Protein AF-A0A7J7KAD7-F1 (afdb_monomer_lite)

Foldseek 3Di:
DDPVVVCLPCQFEDEPDPDDDDDDDDPPDDDDDDVVVVVVVVVVCVVVVVPPDSDDPDQQDDDPVCQDPGPVPHGLQQAAEFAEAAALLCQCACVPPPDPVSNRWRQQLQRQRARVPDQDCVVGPHPNNSSCVNHVNRFQGAYGTDALPDPRNRRSLYYHLDAPVCVVVSVVVSVVSQVPDPVHDSNPGRYYYYYDYDPNVVVCQCVDPVNVPPCPPPPPDD

InterPro domains:
  IPR001087 GDSL lipase/esterase [PF00657] (85-206)
  IPR038885 Phospholipase B1, membrane-associated [PTHR21325] (38-209)

Radius of gyration: 18.86 Å; chains: 1; bounding box: 45×51×60 Å

Organism: Bugula neritina (NCBI:txid10212)

Sequence (222 aa):
MNVKDWTIKLDHIAVSLLHAKLNEKMRVFERNSTAFSTFWFIFYCLVMSATGNFLCPGNYTSPPNSLPTNVHSLKPGDIKILAGMGDSLTTGTGARATKFEDNMIEYRGRSFSTGGDATYISRVTTFANILKLFNPHVDGFSMGLGSSNSMLAGLNVGQLGASAKDMPAQAHLLVEKIKNNVWMNIRKDWKIVTMLVGTNDLCKFCEDKVGVLICRNASVRA

Secondary structure (DSSP, 8-state):
--GGGG---GGGB----------S---S--S---HHHHHHHHHHHHHGGGG-----SS--S--GGG--SSGGG--GGGEEEEEEEESHHHHTBTTT-SSGGGGG-B-GGG-TTTB--SSSTTT---HHHHHTTT-TT-B--B-SS--TTSGGGTTB---TT--GGGHHHHHHHHHHHHHT-TT--TTTSEEEEEEE--HHHHHHGGGSTT-TTTGGG-----

Structure (mmCIF, N/CA/C/O backbone):
data_AF-A0A7J7KAD7-F1
#
_entry.id   AF-A0A7J7KAD7-F1
#
loop_
_atom_site.group_PDB
_atom_site.id
_atom_site.type_symbol
_atom_site.label_atom_id
_atom_site.label_alt_id
_atom_site.label_comp_id
_atom_site.label_asym_id
_atom_site.label_entity_id
_atom_site.label_seq_id
_atom_site.pdbx_PDB_ins_code
_atom_site.Cartn_x
_atom_site.Cartn_y
_atom_site.Cartn_z
_atom_site.occupancy
_atom_site.B_iso_or_equiv
_atom_site.auth_seq_id
_atom_site.auth_comp_id
_atom_site.auth_asym_id
_atom_site.auth_atom_id
_atom_site.pdbx_PDB_model_num
ATOM 1 N N . MET A 1 1 ? -12.277 -27.781 -6.982 1.00 32.56 1 MET A N 1
ATOM 2 C CA . MET A 1 1 ? -12.412 -26.970 -5.748 1.00 32.56 1 MET A CA 1
ATOM 3 C C . MET A 1 1 ? -13.355 -25.810 -6.029 1.00 32.56 1 MET A C 1
ATOM 5 O O . MET A 1 1 ? -13.330 -25.282 -7.131 1.00 32.56 1 MET A O 1
ATOM 9 N N . ASN A 1 2 ? -14.263 -25.516 -5.099 1.00 23.55 2 ASN A N 1
ATOM 10 C CA . ASN A 1 2 ? -15.494 -24.755 -5.333 1.00 23.55 2 ASN A CA 1
ATOM 11 C C . ASN A 1 2 ? -15.264 -23.228 -5.299 1.00 23.55 2 ASN A C 1
ATOM 13 O O . ASN A 1 2 ? -14.514 -22.731 -4.465 1.00 23.55 2 ASN A O 1
ATOM 17 N N . VAL A 1 3 ? -15.965 -22.474 -6.155 1.00 27.22 3 VAL A N 1
ATOM 18 C CA . VAL A 1 3 ? -15.870 -20.998 -6.311 1.00 27.22 3 VAL A CA 1
ATOM 19 C C . VAL A 1 3 ? -16.406 -20.212 -5.088 1.00 27.22 3 VAL A C 1
ATOM 21 O O . VAL A 1 3 ? -16.338 -18.990 -5.025 1.00 27.22 3 VAL A O 1
ATOM 24 N N . LYS A 1 4 ? -16.860 -20.906 -4.039 1.00 26.81 4 LYS A N 1
ATOM 25 C CA . LYS A 1 4 ? -17.418 -20.302 -2.817 1.00 26.81 4 LYS A CA 1
ATOM 26 C C . LYS A 1 4 ? -16.373 -19.929 -1.749 1.00 26.81 4 LYS A C 1
ATOM 28 O O . LYS A 1 4 ? -16.634 -19.032 -0.952 1.00 26.81 4 LYS A O 1
ATOM 33 N N . ASP A 1 5 ? -15.174 -20.517 -1.783 1.00 27.05 5 ASP A N 1
ATOM 34 C CA . ASP A 1 5 ? -14.092 -20.211 -0.820 1.00 27.05 5 ASP A CA 1
ATOM 35 C C . ASP A 1 5 ? -13.278 -18.948 -1.175 1.00 27.05 5 ASP A C 1
ATOM 37 O O . ASP A 1 5 ? -12.374 -18.545 -0.446 1.00 27.05 5 ASP A O 1
ATOM 41 N N . TRP A 1 6 ? -13.626 -18.292 -2.286 1.00 29.23 6 TRP A N 1
ATOM 42 C CA . TRP A 1 6 ? -12.991 -17.079 -2.823 1.00 29.23 6 TRP A CA 1
ATOM 43 C C . TRP A 1 6 ? -13.533 -15.801 -2.179 1.00 29.23 6 TRP A C 1
ATOM 45 O O . TRP A 1 6 ? -13.079 -14.695 -2.471 1.00 29.23 6 TRP A O 1
ATOM 55 N N . THR A 1 7 ? -14.514 -15.954 -1.292 1.00 26.73 7 THR A N 1
ATOM 56 C CA . THR A 1 7 ? -15.184 -14.853 -0.618 1.00 26.73 7 THR A CA 1
ATOM 57 C C . THR A 1 7 ? -14.311 -14.364 0.536 1.00 26.73 7 THR A C 1
ATOM 59 O O . THR A 1 7 ? -14.556 -14.647 1.708 1.00 26.73 7 THR A O 1
ATOM 62 N N . ILE A 1 8 ? -13.276 -13.579 0.221 1.00 33.31 8 ILE A N 1
ATOM 63 C CA . ILE A 1 8 ? -12.877 -12.519 1.151 1.00 33.31 8 ILE A CA 1
ATOM 64 C C . ILE A 1 8 ? -14.159 -11.718 1.365 1.00 33.31 8 ILE A C 1
ATOM 66 O O . ILE A 1 8 ? -14.764 -11.308 0.377 1.00 33.31 8 ILE A O 1
ATOM 70 N N . LYS A 1 9 ? -14.634 -11.569 2.607 1.00 28.77 9 LYS A N 1
ATOM 71 C CA . LYS A 1 9 ? -15.799 -10.722 2.896 1.00 28.77 9 LYS A CA 1
ATOM 72 C C . LYS A 1 9 ? -15.553 -9.342 2.276 1.00 28.77 9 LYS A C 1
ATOM 74 O O . LYS A 1 9 ? -14.780 -8.545 2.809 1.00 28.77 9 LYS A O 1
ATOM 79 N N . LEU A 1 10 ? -16.180 -9.113 1.123 1.00 35.50 10 LEU A N 1
ATOM 80 C CA . LEU A 1 10 ? -16.110 -7.883 0.333 1.00 35.50 10 LEU A CA 1
ATOM 81 C C . LEU A 1 10 ? -16.770 -6.713 1.067 1.00 35.50 10 LEU A C 1
ATOM 83 O O . LEU A 1 10 ? -16.547 -5.567 0.698 1.00 35.50 10 LEU A O 1
ATOM 87 N N . ASP A 1 11 ? -17.472 -6.996 2.167 1.00 31.70 11 ASP A N 1
ATOM 88 C CA . ASP A 1 11 ? -17.978 -6.041 3.153 1.00 31.70 11 ASP A CA 1
ATOM 89 C C . ASP A 1 11 ? -16.892 -5.043 3.622 1.00 31.70 11 ASP A C 1
ATOM 91 O O . ASP A 1 11 ? -17.227 -3.964 4.107 1.00 31.70 11 ASP A O 1
ATOM 95 N N . HIS A 1 12 ? -15.602 -5.392 3.457 1.00 32.72 12 HIS A N 1
ATOM 96 C CA . HIS A 1 12 ? -14.435 -4.649 3.939 1.00 32.72 12 HIS A CA 1
ATOM 97 C C . HIS A 1 12 ? -13.367 -4.327 2.877 1.00 32.72 12 HIS A C 1
ATOM 99 O O . HIS A 1 12 ? -12.192 -4.253 3.236 1.00 32.72 12 HIS A O 1
ATOM 105 N N . ILE A 1 13 ? -13.720 -4.169 1.593 1.00 36.25 13 ILE A N 1
ATOM 106 C CA . ILE A 1 13 ? -12.764 -3.731 0.556 1.00 36.25 13 ILE A CA 1
ATOM 107 C C . ILE A 1 13 ? -13.363 -2.589 -0.271 1.00 36.25 13 ILE A C 1
ATOM 109 O O . ILE A 1 13 ? -14.278 -2.795 -1.063 1.00 36.25 13 ILE A O 1
ATOM 113 N N . ALA A 1 14 ? -12.793 -1.388 -0.151 1.00 31.98 14 ALA A N 1
ATOM 114 C CA . ALA A 1 14 ? -12.972 -0.341 -1.152 1.00 31.98 14 ALA A CA 1
ATOM 115 C C . ALA A 1 14 ? -11.972 -0.588 -2.295 1.00 31.98 14 ALA A C 1
ATOM 117 O O . ALA A 1 14 ? -10.785 -0.295 -2.155 1.00 31.98 14 ALA A O 1
ATOM 118 N N . VAL A 1 15 ? -12.432 -1.169 -3.408 1.00 36.28 15 VAL A N 1
ATOM 119 C CA . VAL A 1 15 ? -11.619 -1.303 -4.626 1.00 36.28 15 VAL A CA 1
ATOM 120 C C . VAL A 1 15 ? -11.735 0.001 -5.412 1.00 36.28 15 VAL A C 1
ATOM 122 O O . VAL A 1 15 ? -12.770 0.275 -6.015 1.00 36.28 15 VAL A O 1
ATOM 125 N N . SER A 1 16 ? -10.678 0.814 -5.420 1.00 37.00 16 SER A N 1
ATOM 126 C CA . SER A 1 16 ? -10.576 1.916 -6.382 1.00 37.00 16 SER A CA 1
ATOM 127 C C . SER A 1 16 ? -10.077 1.346 -7.709 1.00 37.00 16 SER A C 1
ATOM 129 O O . SER A 1 16 ? -8.879 1.137 -7.896 1.00 37.00 16 SER A O 1
ATOM 131 N N . LEU A 1 17 ? -11.014 1.019 -8.602 1.00 34.62 17 LEU A N 1
ATOM 132 C CA . LEU A 1 17 ? -10.732 0.716 -10.003 1.00 34.62 17 LEU A CA 1
ATOM 133 C C . LEU A 1 17 ? -10.665 2.038 -10.769 1.00 34.62 17 LEU A C 1
ATOM 135 O O . LEU A 1 17 ? -11.697 2.619 -11.102 1.00 34.62 17 LEU A O 1
ATOM 139 N N . LEU A 1 18 ? -9.459 2.499 -11.097 1.00 30.17 18 LEU A N 1
ATOM 140 C CA . LEU A 1 18 ? -9.290 3.531 -12.117 1.00 30.17 18 L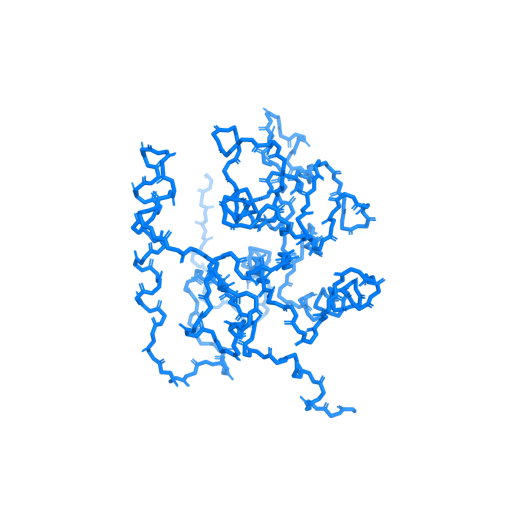EU A CA 1
ATOM 141 C C . LEU A 1 18 ? -9.361 2.847 -13.495 1.00 30.17 18 LEU A C 1
ATOM 143 O O . LEU A 1 18 ? -8.342 2.563 -14.113 1.00 30.17 18 LEU A O 1
ATOM 147 N N . HIS A 1 19 ? -10.568 2.497 -13.949 1.00 29.78 19 HIS A N 1
ATOM 148 C CA . HIS A 1 19 ? -10.764 1.967 -15.301 1.00 29.78 19 HIS A CA 1
ATOM 149 C C . HIS A 1 19 ? -10.844 3.114 -16.311 1.00 29.78 19 HIS A C 1
ATOM 151 O O . HIS A 1 19 ? -11.808 3.882 -16.327 1.00 29.78 19 HIS A O 1
ATOM 157 N N . ALA A 1 20 ? -9.860 3.179 -17.211 1.00 25.44 20 ALA A N 1
ATOM 158 C CA . ALA A 1 20 ? -10.079 3.737 -18.535 1.00 25.44 20 ALA A CA 1
ATOM 159 C C . ALA A 1 20 ? -11.118 2.853 -19.247 1.00 25.44 20 ALA A C 1
ATOM 161 O O . ALA A 1 20 ? -11.015 1.629 -19.283 1.00 25.44 20 ALA A O 1
ATOM 162 N N . LYS A 1 21 ? -12.172 3.498 -19.735 1.00 27.42 21 LYS A N 1
ATOM 163 C CA . LYS A 1 21 ? -13.363 2.909 -20.346 1.00 27.42 21 LYS A CA 1
ATOM 164 C C . LYS A 1 21 ? -12.998 1.916 -21.461 1.00 27.42 21 LYS A C 1
ATOM 166 O O . LYS A 1 21 ? -12.516 2.338 -22.507 1.00 27.42 21 LYS A O 1
ATOM 171 N N . LEU A 1 22 ? -13.309 0.632 -21.280 1.00 27.58 22 LEU A N 1
ATOM 172 C CA . LEU A 1 22 ? -13.397 -0.336 -22.375 1.00 27.58 22 LEU A CA 1
ATOM 173 C C . LEU A 1 22 ? -14.688 -1.146 -22.249 1.00 27.58 22 LEU A C 1
ATOM 175 O O . LEU A 1 22 ? -14.968 -1.777 -21.232 1.00 27.58 22 LEU A O 1
ATOM 179 N N . ASN A 1 23 ? -15.498 -1.036 -23.298 1.00 30.59 23 ASN A N 1
ATOM 180 C CA . ASN A 1 23 ? -16.782 -1.695 -23.448 1.00 30.59 23 ASN A CA 1
ATOM 181 C C . ASN A 1 23 ? -16.620 -3.216 -23.605 1.00 30.59 23 ASN A C 1
ATOM 183 O O . ASN A 1 23 ? -15.702 -3.695 -24.262 1.00 30.59 23 ASN A O 1
ATOM 187 N N . GLU A 1 24 ? -17.599 -3.922 -23.035 1.00 34.28 24 GLU A N 1
ATOM 188 C CA . GLU A 1 24 ? -18.025 -5.294 -23.342 1.00 34.28 24 GLU A CA 1
ATOM 189 C C . GLU A 1 24 ? -17.039 -6.448 -23.083 1.00 34.28 24 GLU A C 1
ATOM 191 O O . GLU A 1 24 ? -16.559 -7.109 -23.997 1.00 34.28 24 GLU A O 1
ATOM 196 N N . LYS A 1 25 ? -16.863 -6.786 -21.794 1.00 28.00 25 LYS A N 1
ATOM 197 C CA . LYS A 1 25 ? -17.193 -8.105 -21.183 1.00 28.00 25 LYS A CA 1
ATOM 198 C C . LYS A 1 25 ? -16.522 -8.259 -19.806 1.00 28.00 25 LYS A C 1
ATOM 200 O O . LYS A 1 25 ? -15.723 -9.155 -19.572 1.00 28.00 25 LYS A O 1
ATOM 205 N N . MET A 1 26 ? -16.936 -7.436 -18.844 1.00 26.72 26 MET A N 1
ATOM 206 C CA . MET A 1 26 ? -16.872 -7.793 -17.423 1.00 26.72 26 MET A CA 1
ATOM 207 C C . MET A 1 26 ? -18.299 -8.034 -16.933 1.00 26.72 26 MET A C 1
ATOM 209 O O . MET A 1 26 ? -18.966 -7.127 -16.447 1.00 26.72 26 MET A O 1
ATOM 213 N N . ARG A 1 27 ? -18.807 -9.265 -17.074 1.00 26.14 27 ARG A N 1
ATOM 214 C CA . ARG A 1 27 ? -20.062 -9.673 -16.416 1.00 26.14 27 ARG A CA 1
ATOM 215 C C . ARG A 1 27 ? -19.809 -10.004 -14.944 1.00 26.14 27 ARG A C 1
ATOM 217 O O . ARG A 1 27 ? -20.021 -11.133 -14.531 1.00 26.14 27 ARG A O 1
ATOM 224 N N . VAL A 1 28 ? -19.351 -9.024 -14.172 1.00 28.80 28 VAL A N 1
ATOM 225 C CA . VAL A 1 28 ? -19.508 -8.972 -12.709 1.00 28.80 28 VAL A CA 1
ATOM 226 C C . VAL A 1 28 ? -19.506 -7.496 -12.315 1.00 28.80 28 VAL A C 1
ATOM 228 O O . VAL A 1 28 ? -18.571 -7.052 -11.677 1.00 28.80 28 VAL A O 1
ATOM 231 N N . PHE A 1 29 ? -20.470 -6.702 -12.782 1.00 29.66 29 PHE A N 1
ATOM 232 C CA . PHE A 1 29 ? -20.903 -5.462 -12.116 1.00 29.66 29 PHE A CA 1
ATOM 233 C C . PHE A 1 29 ? -22.078 -4.858 -12.902 1.00 29.66 29 PHE A C 1
ATOM 235 O O . PHE A 1 29 ? -21.920 -3.934 -13.692 1.00 29.66 29 PHE A O 1
ATOM 242 N N . GLU A 1 30 ? -23.281 -5.393 -12.699 1.00 28.20 30 GLU A N 1
ATOM 243 C CA . GLU A 1 30 ? -24.509 -4.666 -13.028 1.00 28.20 30 GLU A CA 1
ATOM 244 C C . GLU A 1 30 ? -25.375 -4.518 -11.774 1.00 28.20 30 GLU A C 1
ATOM 246 O O . GLU A 1 30 ? -25.616 -5.486 -11.058 1.00 28.20 30 GLU A O 1
ATOM 251 N N . ARG A 1 31 ? -25.861 -3.280 -11.589 1.00 29.64 31 ARG A N 1
ATOM 252 C CA . ARG A 1 31 ? -26.897 -2.787 -10.657 1.00 29.64 31 ARG A CA 1
ATOM 253 C C . ARG A 1 31 ? -26.544 -2.694 -9.166 1.00 29.64 31 ARG A C 1
ATOM 255 O O . ARG A 1 31 ? -26.868 -3.569 -8.378 1.00 29.64 31 ARG A O 1
ATOM 262 N N . ASN A 1 32 ? -26.046 -1.539 -8.722 1.00 25.78 32 ASN A N 1
ATOM 263 C CA . ASN A 1 32 ? -26.884 -0.361 -8.439 1.00 25.78 32 ASN A CA 1
ATOM 264 C C . ASN A 1 32 ? -26.020 0.821 -7.952 1.00 25.78 32 ASN A C 1
ATOM 266 O O . ASN A 1 32 ? -25.377 0.784 -6.911 1.00 25.78 32 ASN A O 1
ATOM 270 N N . SER A 1 33 ? -26.035 1.862 -8.778 1.00 38.50 33 SER A N 1
ATOM 271 C CA . SER A 1 33 ? -25.630 3.259 -8.598 1.00 38.50 33 SER A CA 1
ATOM 272 C C . SER A 1 33 ? -25.406 3.795 -7.165 1.00 38.50 33 SER A C 1
ATOM 274 O O . SER A 1 33 ? -26.338 4.279 -6.530 1.00 38.50 33 SER A O 1
ATOM 276 N N . THR A 1 34 ? -24.137 3.869 -6.742 1.00 35.94 34 THR A N 1
ATOM 277 C CA . THR A 1 34 ? -23.592 4.895 -5.809 1.00 35.94 34 THR A CA 1
ATOM 278 C C . THR A 1 34 ? -22.163 5.351 -6.167 1.00 35.94 34 THR A C 1
ATOM 280 O O . THR A 1 34 ? -21.720 6.402 -5.705 1.00 35.94 34 THR A O 1
ATOM 283 N N . ALA A 1 35 ? -21.465 4.641 -7.066 1.00 36.31 35 ALA A N 1
ATOM 284 C CA . ALA A 1 35 ? -20.079 4.922 -7.471 1.00 36.31 35 ALA A CA 1
ATOM 285 C C . ALA A 1 35 ? -19.858 6.308 -8.116 1.00 36.31 35 ALA A C 1
ATOM 287 O O . ALA A 1 35 ? -18.743 6.827 -8.112 1.00 36.31 35 ALA A O 1
ATOM 288 N N . PHE A 1 36 ? -20.915 6.939 -8.637 1.00 33.66 36 PHE A N 1
ATOM 289 C CA . PHE A 1 36 ? -20.831 8.276 -9.233 1.00 33.66 36 PHE A CA 1
ATOM 290 C C . PHE A 1 36 ? -20.638 9.385 -8.182 1.00 33.66 36 PHE A C 1
ATOM 292 O O . PHE A 1 36 ? -19.993 10.393 -8.459 1.00 33.66 36 PHE A O 1
ATOM 299 N N . SER A 1 37 ? -21.140 9.185 -6.958 1.00 37.41 37 SER A N 1
ATOM 300 C CA . SER A 1 37 ? -21.021 10.161 -5.865 1.00 37.41 37 SER A CA 1
ATOM 301 C C . SER A 1 37 ? -19.620 10.154 -5.244 1.00 37.41 37 SER A C 1
ATOM 303 O O . SER A 1 37 ? -19.043 11.213 -5.001 1.00 37.41 37 SER A O 1
ATOM 305 N N . THR A 1 38 ? -19.020 8.973 -5.077 1.00 42.47 38 THR A N 1
ATOM 306 C CA . THR A 1 38 ? -17.649 8.829 -4.564 1.00 42.47 38 THR A CA 1
ATOM 307 C C . THR A 1 38 ? -16.606 9.358 -5.544 1.00 42.47 38 THR A C 1
ATOM 309 O O . THR A 1 38 ? -15.597 9.911 -5.117 1.00 42.47 38 THR A O 1
ATOM 312 N N . PHE A 1 39 ? -16.856 9.252 -6.854 1.00 40.97 39 PHE A N 1
ATOM 313 C CA . PHE A 1 39 ? -15.943 9.769 -7.875 1.00 40.97 39 PHE A CA 1
ATOM 314 C C . PHE A 1 39 ? -15.889 11.302 -7.870 1.00 40.97 39 PHE A C 1
ATOM 316 O O . PHE A 1 39 ? -14.805 11.876 -7.933 1.00 40.97 39 PHE A O 1
ATOM 323 N N . TRP A 1 40 ? -17.038 11.966 -7.695 1.00 30.84 40 TRP A N 1
ATOM 324 C CA . TRP A 1 40 ? -17.091 13.418 -7.508 1.00 30.84 40 TRP A CA 1
ATOM 325 C C . TRP A 1 40 ? -16.452 13.860 -6.192 1.00 30.84 40 TRP A C 1
ATOM 327 O O . TRP A 1 40 ? -15.737 14.852 -6.190 1.00 30.84 40 TRP A O 1
ATOM 337 N N . PHE A 1 41 ? -16.618 13.110 -5.099 1.00 42.72 41 PHE A N 1
ATOM 338 C CA . PHE A 1 41 ? -15.960 13.416 -3.822 1.00 42.72 41 PHE A CA 1
ATOM 339 C C . PHE A 1 41 ? -14.430 13.325 -3.913 1.00 42.72 41 PHE A C 1
ATOM 341 O O . PHE A 1 41 ? -13.724 14.204 -3.425 1.00 42.72 41 PHE A O 1
ATOM 348 N N . ILE A 1 42 ? -13.909 12.292 -4.584 1.00 45.16 42 ILE A N 1
ATOM 349 C CA . ILE A 1 42 ? -12.466 12.102 -4.785 1.00 45.16 42 ILE A CA 1
ATOM 350 C C . ILE A 1 42 ? -11.909 13.176 -5.723 1.00 45.16 42 ILE A C 1
ATOM 352 O O . ILE A 1 42 ? -10.865 13.746 -5.422 1.00 45.16 42 ILE A O 1
ATOM 356 N N . PHE A 1 43 ? -12.611 13.505 -6.814 1.00 44.59 43 PHE A N 1
ATOM 357 C CA . PHE A 1 43 ? -12.188 14.564 -7.735 1.00 44.59 43 PHE A CA 1
ATOM 358 C C . PHE A 1 43 ? -12.256 15.951 -7.077 1.00 44.59 43 PHE A C 1
ATOM 360 O O . PHE A 1 43 ? -11.353 16.760 -7.260 1.00 44.59 43 PHE A O 1
ATOM 367 N N . TYR A 1 44 ? -13.261 16.207 -6.234 1.00 43.34 44 TYR A N 1
ATOM 368 C CA . TYR A 1 44 ? -13.376 17.440 -5.452 1.00 43.34 44 TYR A CA 1
ATOM 369 C C . TYR A 1 44 ? -12.265 17.547 -4.394 1.00 43.34 44 TYR A C 1
ATOM 371 O O . TYR A 1 44 ? -11.648 18.599 -4.275 1.00 43.34 44 TYR A O 1
ATOM 379 N N . CYS A 1 45 ? -11.908 16.456 -3.702 1.00 43.16 45 CYS A N 1
ATOM 380 C CA . CYS A 1 45 ? -10.717 16.408 -2.839 1.00 43.16 45 CYS A CA 1
ATOM 381 C C . CYS A 1 45 ? -9.403 16.616 -3.617 1.00 43.16 45 CYS A C 1
ATOM 383 O O . CYS A 1 45 ? -8.482 17.260 -3.109 1.00 43.16 45 CYS A O 1
ATOM 385 N N . LEU A 1 46 ? -9.307 16.111 -4.851 1.00 44.62 46 LEU A N 1
ATOM 386 C CA . LEU A 1 46 ? -8.142 16.307 -5.720 1.00 44.62 46 LEU A CA 1
ATOM 387 C C . LEU A 1 46 ? -8.019 17.769 -6.179 1.00 44.62 46 LEU A C 1
ATOM 389 O O . LEU A 1 46 ? -6.924 18.321 -6.162 1.00 44.62 46 LEU A O 1
ATOM 393 N N . VAL A 1 47 ? -9.135 18.430 -6.498 1.00 41.94 47 VAL A N 1
ATOM 394 C CA . VAL A 1 47 ? -9.175 19.864 -6.843 1.00 41.94 47 VAL A CA 1
ATOM 395 C C . VAL A 1 47 ? -8.945 20.751 -5.607 1.00 41.94 47 VAL A C 1
ATOM 397 O O . VAL A 1 47 ? -8.287 21.784 -5.707 1.00 41.94 47 VAL A O 1
ATOM 400 N N . MET A 1 48 ? -9.369 20.320 -4.412 1.00 37.56 48 MET A N 1
ATOM 401 C CA . MET A 1 48 ? -9.028 20.975 -3.138 1.00 37.56 48 MET A CA 1
ATOM 402 C C . MET A 1 48 ? -7.568 20.733 -2.700 1.00 37.56 48 MET A C 1
ATOM 404 O O . MET A 1 48 ? -7.086 21.413 -1.796 1.00 37.56 48 MET A O 1
ATOM 408 N N . SER A 1 49 ? -6.814 19.834 -3.353 1.00 44.72 49 SER A N 1
ATOM 409 C CA . SER A 1 49 ? -5.388 19.611 -3.037 1.00 44.72 49 SER A CA 1
ATOM 410 C C . SER A 1 49 ? -4.479 20.783 -3.421 1.00 44.72 49 SER A C 1
ATOM 412 O O . SER A 1 49 ? -3.305 20.783 -3.057 1.00 44.72 49 SER A O 1
ATOM 414 N N . ALA A 1 50 ? -5.008 21.819 -4.079 1.00 44.38 50 ALA A N 1
ATOM 415 C CA . ALA A 1 50 ? -4.271 23.053 -4.334 1.00 44.38 50 ALA A CA 1
ATOM 416 C C . ALA A 1 50 ? -3.987 23.883 -3.062 1.00 44.38 50 ALA A C 1
ATOM 418 O O . ALA A 1 50 ? -3.176 24.804 -3.118 1.00 44.38 50 ALA A O 1
ATOM 419 N N . THR A 1 51 ? -4.610 23.573 -1.913 1.00 44.81 51 THR A N 1
ATOM 420 C CA . THR A 1 51 ? -4.424 24.331 -0.656 1.00 44.81 51 THR A CA 1
ATOM 421 C C . THR A 1 51 ? -3.813 23.524 0.495 1.00 44.81 51 THR A C 1
ATOM 423 O O . THR A 1 51 ? -3.648 24.050 1.594 1.00 44.81 51 THR A O 1
ATOM 426 N N . GLY A 1 52 ? -3.411 22.269 0.262 1.00 54.03 52 GLY A N 1
ATOM 427 C CA . GLY A 1 52 ? -2.554 21.514 1.186 1.00 54.03 52 GLY A CA 1
ATOM 428 C C . GLY A 1 52 ? -3.177 21.102 2.527 1.00 54.03 52 GLY A C 1
ATOM 429 O O . GLY A 1 52 ? -2.445 20.616 3.389 1.00 54.03 52 GLY A O 1
ATOM 430 N N . ASN A 1 53 ? -4.494 21.251 2.722 1.00 62.62 53 ASN A N 1
ATOM 431 C CA . ASN A 1 53 ? -5.157 20.864 3.969 1.00 62.62 53 ASN A CA 1
ATOM 432 C C . ASN A 1 53 ? -6.206 19.766 3.729 1.00 62.62 53 ASN A C 1
ATOM 434 O O . ASN A 1 53 ? -7.328 20.032 3.309 1.00 62.62 53 ASN A O 1
ATOM 438 N N . PHE A 1 54 ? -5.821 18.514 3.991 1.00 67.44 54 PHE A N 1
ATOM 439 C CA . PHE A 1 54 ? -6.667 17.322 3.810 1.00 67.44 54 PHE A CA 1
ATOM 440 C C . PHE A 1 54 ? -7.647 17.080 4.969 1.00 67.44 54 PHE A C 1
ATOM 442 O O . PHE A 1 54 ? -8.452 16.152 4.919 1.00 67.44 54 PHE A O 1
ATOM 449 N N . LEU A 1 55 ? -7.561 17.884 6.030 1.00 71.75 55 LEU A N 1
ATOM 450 C CA . LEU A 1 55 ? -8.383 17.748 7.224 1.00 71.75 55 LEU A CA 1
ATOM 451 C C . LEU A 1 55 ? -9.608 18.655 7.118 1.00 71.75 55 LEU A C 1
ATOM 453 O O . LEU A 1 55 ? -9.493 19.879 7.095 1.00 71.75 55 LEU A O 1
ATOM 457 N N . CYS A 1 56 ? -10.794 18.057 7.103 1.00 68.38 56 CYS A N 1
ATOM 458 C CA . CYS A 1 56 ? -12.029 18.788 7.365 1.00 68.38 56 CYS A CA 1
ATOM 459 C C . CYS A 1 56 ? -12.222 18.949 8.898 1.00 68.38 56 CYS A C 1
ATOM 461 O O . CYS A 1 56 ? -11.480 18.370 9.702 1.00 68.38 56 CYS A O 1
ATOM 463 N N . PRO A 1 57 ? -13.229 19.688 9.369 1.00 71.44 57 PRO A N 1
ATOM 464 C CA . PRO A 1 57 ? -13.717 19.557 10.742 1.00 71.44 57 PRO A CA 1
ATOM 465 C C . PRO A 1 57 ? -14.515 18.250 10.898 1.00 71.44 57 PRO A C 1
ATOM 467 O O . PRO A 1 57 ? -15.447 18.012 10.133 1.00 71.44 57 PRO A O 1
ATOM 470 N N . GLY A 1 58 ? -14.185 17.394 11.870 1.00 73.06 58 GLY A N 1
ATOM 471 C CA . GLY A 1 58 ? -14.951 16.163 12.103 1.00 73.06 58 GLY A CA 1
ATOM 472 C C . GLY A 1 58 ? -14.234 15.097 12.930 1.00 73.06 58 GLY A C 1
ATOM 473 O O . GLY A 1 58 ? -13.055 15.225 13.249 1.00 73.06 58 GLY A O 1
ATOM 474 N N . ASN A 1 59 ? -14.966 14.032 13.276 1.00 79.62 59 ASN A N 1
ATOM 475 C CA . ASN A 1 59 ? -14.398 12.844 13.914 1.00 79.62 59 ASN A CA 1
ATOM 476 C C . ASN A 1 59 ? -14.143 11.744 12.873 1.00 79.62 59 ASN A C 1
ATOM 478 O O . ASN A 1 59 ? -15.091 11.157 12.343 1.00 79.62 59 ASN A O 1
ATOM 482 N N . TYR A 1 60 ? -12.866 11.441 12.649 1.00 84.25 60 TYR A N 1
ATOM 483 C CA . TYR A 1 60 ? -12.382 10.520 11.620 1.00 84.25 60 TYR A CA 1
ATOM 484 C C . TYR A 1 60 ? -12.208 9.081 12.072 1.00 84.25 60 TYR A C 1
ATOM 486 O O . TYR A 1 60 ? -11.938 8.228 11.231 1.00 84.25 60 TYR A O 1
ATOM 494 N N . THR A 1 61 ? -12.402 8.807 13.358 1.00 81.25 61 THR A N 1
ATOM 495 C CA . THR A 1 61 ? -12.207 7.477 13.931 1.00 81.25 61 THR A CA 1
ATOM 496 C C . THR A 1 61 ? -13.446 7.086 14.719 1.00 81.25 61 THR A C 1
ATOM 498 O O . THR A 1 61 ? -14.158 7.919 15.296 1.00 81.25 61 THR A O 1
ATOM 501 N N . SER A 1 62 ? -13.783 5.810 14.692 1.00 82.81 62 SER A N 1
ATOM 502 C CA . SER A 1 62 ? -14.865 5.288 15.506 1.00 82.81 62 SER A CA 1
ATOM 503 C C . SER A 1 62 ? -14.353 5.010 16.926 1.00 82.81 62 SER A C 1
ATOM 505 O O . SER A 1 62 ? -13.229 4.535 17.096 1.00 82.81 62 SER A O 1
ATOM 507 N N . PRO A 1 63 ? -15.138 5.315 17.975 1.00 82.62 63 PRO A N 1
ATOM 508 C CA . PRO A 1 63 ? -14.802 4.911 19.335 1.00 82.62 63 PRO A CA 1
ATOM 509 C C . PRO A 1 63 ? -14.532 3.397 19.431 1.00 82.62 63 PRO A C 1
ATOM 511 O O . PRO A 1 63 ? -15.175 2.624 18.716 1.00 82.62 63 PRO A O 1
ATOM 514 N N . PRO A 1 64 ? -13.662 2.937 20.352 1.00 76.06 64 PRO A N 1
ATOM 515 C CA . PRO A 1 64 ? -13.308 1.518 20.475 1.00 76.06 64 PRO A CA 1
ATOM 516 C C . PRO A 1 64 ? -14.509 0.575 20.648 1.00 76.06 64 PRO A C 1
ATOM 518 O O . PRO A 1 64 ? -14.501 -0.545 20.145 1.00 76.06 64 PRO A O 1
ATOM 521 N N . ASN A 1 65 ? -15.565 1.045 21.321 1.00 76.19 65 ASN A N 1
ATOM 522 C CA . ASN A 1 65 ? -16.772 0.263 21.609 1.00 76.19 65 ASN A CA 1
ATOM 523 C C . ASN A 1 65 ? -17.799 0.274 20.462 1.00 76.19 65 ASN A C 1
ATOM 525 O O . ASN A 1 65 ? -18.855 -0.341 20.579 1.00 76.19 65 ASN A O 1
ATOM 529 N N . SER A 1 66 ? -17.515 0.979 19.367 1.00 81.50 66 SER A N 1
ATOM 530 C CA . SER A 1 66 ? -18.424 1.155 18.234 1.00 81.50 66 SER A CA 1
ATOM 531 C C . SER A 1 66 ? -17.676 1.031 16.907 1.00 81.50 66 SER A C 1
ATOM 533 O O . SER A 1 66 ? -17.841 1.868 16.019 1.00 81.50 66 SER A O 1
ATOM 535 N N . LEU A 1 67 ? -16.810 0.018 16.788 1.00 84.75 67 LEU A N 1
ATOM 536 C CA . LEU A 1 67 ? -16.117 -0.267 15.533 1.00 84.75 67 LEU A CA 1
ATOM 537 C C . LEU A 1 67 ? -17.131 -0.524 14.407 1.00 84.75 67 LEU A C 1
ATOM 539 O O . LEU A 1 67 ? -18.142 -1.199 14.635 1.00 84.75 67 LEU A O 1
ATOM 543 N N . PRO A 1 68 ? -16.861 -0.033 13.188 1.00 85.00 68 PRO A N 1
ATOM 544 C CA . PRO A 1 68 ? -17.777 -0.219 12.080 1.00 85.00 68 PRO A CA 1
ATOM 545 C C . PRO A 1 68 ? -17.878 -1.698 11.714 1.00 85.00 68 PRO A C 1
ATOM 547 O O . PRO A 1 68 ? -16.879 -2.417 11.634 1.00 85.00 68 PRO A O 1
ATOM 550 N N . THR A 1 69 ? -19.105 -2.145 11.460 1.00 83.31 69 THR A N 1
ATOM 551 C CA . THR A 1 69 ? -19.419 -3.505 10.992 1.00 83.31 69 THR A CA 1
ATOM 552 C C . THR A 1 69 ? -19.770 -3.539 9.508 1.00 83.31 69 THR A C 1
ATOM 554 O O . THR A 1 69 ? -19.816 -4.613 8.915 1.00 83.31 69 THR A O 1
ATOM 557 N N . ASN A 1 70 ? -19.996 -2.371 8.900 1.00 81.81 70 ASN A N 1
ATOM 558 C CA . ASN A 1 70 ? -20.324 -2.203 7.491 1.00 81.81 70 ASN A CA 1
ATOM 559 C C . ASN A 1 70 ? -19.625 -0.967 6.904 1.00 81.81 70 ASN A C 1
ATOM 561 O O . ASN A 1 70 ? -19.253 -0.038 7.628 1.00 81.81 70 ASN A O 1
ATOM 565 N N . VAL A 1 71 ? -19.484 -0.958 5.578 1.00 79.81 71 VAL A N 1
ATOM 566 C CA . VAL A 1 71 ? -18.753 0.083 4.845 1.00 79.81 71 VAL A CA 1
ATOM 567 C C . VAL A 1 71 ? -19.395 1.471 4.958 1.00 79.81 71 VAL A C 1
ATOM 569 O O . VAL A 1 71 ? -18.692 2.470 4.889 1.00 79.81 71 VAL A O 1
ATOM 572 N N . HIS A 1 72 ? -20.708 1.565 5.187 1.00 82.12 72 HIS A N 1
ATOM 573 C CA . HIS A 1 72 ? -21.404 2.854 5.308 1.00 82.12 72 HIS A CA 1
ATOM 574 C C . HIS A 1 72 ? -21.083 3.582 6.616 1.00 82.12 72 HIS A C 1
ATOM 576 O O . HIS A 1 72 ? -21.151 4.805 6.676 1.00 82.12 72 HIS A O 1
ATOM 582 N N . SER A 1 73 ? -20.726 2.830 7.657 1.00 82.75 73 SER A N 1
ATOM 583 C CA . SER A 1 73 ? -20.256 3.366 8.939 1.00 82.75 73 SER A CA 1
ATOM 584 C C . SER A 1 73 ? -18.738 3.555 9.006 1.00 82.75 73 SER A C 1
ATOM 586 O O . SER A 1 73 ? -18.234 4.051 10.011 1.00 82.75 73 SER A O 1
ATOM 588 N N . LEU A 1 74 ? -18.009 3.131 7.968 1.00 84.12 74 LEU A N 1
ATOM 589 C CA . LEU A 1 74 ? -16.553 3.136 7.958 1.00 84.12 74 LEU A CA 1
ATOM 590 C C . LEU A 1 74 ? -16.015 4.560 7.847 1.00 84.12 74 LEU A C 1
ATOM 592 O O . LEU A 1 74 ? -16.362 5.292 6.920 1.00 84.12 74 LEU A O 1
ATOM 596 N N . LYS A 1 75 ? -15.107 4.926 8.749 1.00 87.00 75 LYS A N 1
ATOM 597 C CA . LYS A 1 75 ? -14.387 6.195 8.677 1.00 87.00 75 LYS A CA 1
ATOM 598 C C . LYS A 1 75 ? -12.933 5.985 8.247 1.00 87.00 75 LYS A C 1
ATOM 600 O O . LYS A 1 75 ? -12.395 4.891 8.429 1.00 87.00 75 LYS A O 1
ATOM 605 N N . PRO A 1 76 ? -12.254 7.025 7.729 1.00 86.88 76 PRO A N 1
ATOM 606 C CA . PRO A 1 76 ? -10.858 6.913 7.309 1.00 86.88 76 PRO A CA 1
ATOM 607 C C . PRO A 1 76 ? -9.907 6.403 8.405 1.00 86.88 76 PRO A C 1
ATOM 609 O O . PRO A 1 76 ? -8.997 5.631 8.119 1.00 86.88 76 PRO A O 1
ATOM 612 N N . GLY A 1 77 ? -10.141 6.785 9.663 1.00 88.75 77 GLY A N 1
ATOM 613 C CA . GLY A 1 77 ? -9.335 6.374 10.813 1.00 88.75 77 GLY A CA 1
ATOM 614 C C . GLY A 1 77 ? -9.549 4.923 11.257 1.00 88.75 77 GLY A C 1
ATOM 615 O O . GLY A 1 77 ? -8.740 4.386 12.008 1.00 88.75 77 GLY A O 1
ATOM 616 N N . ASP A 1 78 ? -10.608 4.263 10.782 1.00 88.12 78 ASP A N 1
ATOM 617 C CA . ASP A 1 78 ? -10.902 2.864 11.113 1.00 88.12 78 ASP A CA 1
ATOM 618 C C . ASP A 1 78 ? -10.138 1.875 10.212 1.00 88.12 78 ASP A C 1
ATOM 620 O O . ASP A 1 78 ? -10.049 0.683 10.519 1.00 88.12 78 ASP A O 1
ATOM 624 N N . ILE A 1 79 ? -9.577 2.356 9.096 1.00 89.94 79 ILE A N 1
ATOM 625 C CA . ILE A 1 79 ? -8.783 1.558 8.158 1.00 89.94 79 ILE A CA 1
ATOM 626 C C . ILE A 1 79 ? -7.430 1.258 8.790 1.00 89.94 79 ILE A C 1
ATOM 628 O O . ILE A 1 79 ? -6.665 2.166 9.108 1.00 89.94 79 ILE A O 1
ATOM 632 N N . LYS A 1 80 ? -7.107 -0.027 8.930 1.00 92.75 80 LYS A N 1
ATOM 633 C CA . LYS A 1 80 ? -5.854 -0.476 9.549 1.00 92.75 80 LYS A CA 1
ATOM 634 C C . LYS A 1 80 ? -4.849 -1.025 8.556 1.00 92.75 80 LYS A C 1
ATOM 636 O O . LYS A 1 80 ? -3.656 -0.947 8.809 1.00 92.75 80 LYS A O 1
ATOM 641 N N . ILE A 1 81 ? -5.318 -1.597 7.452 1.00 95.19 81 ILE A N 1
ATOM 642 C CA . ILE A 1 81 ? -4.457 -2.270 6.481 1.00 95.19 81 ILE A CA 1
ATOM 643 C C . ILE A 1 81 ? -4.591 -1.570 5.134 1.00 95.19 81 ILE A C 1
ATOM 645 O O . ILE A 1 81 ? -5.687 -1.465 4.582 1.00 95.19 81 ILE A O 1
ATOM 649 N N . LEU A 1 82 ? -3.467 -1.139 4.580 1.00 95.44 82 LEU A N 1
ATOM 650 C CA . LEU A 1 82 ? -3.361 -0.672 3.210 1.00 95.44 82 LEU A CA 1
ATOM 651 C C . LEU A 1 82 ? -2.539 -1.668 2.396 1.00 95.44 82 LEU A C 1
ATOM 653 O O . LEU A 1 82 ? -1.447 -2.061 2.795 1.00 95.44 82 LEU A O 1
ATOM 657 N N . ALA A 1 83 ? -3.056 -2.059 1.238 1.00 96.31 83 ALA A N 1
ATOM 658 C CA . ALA A 1 83 ? -2.390 -2.973 0.328 1.00 96.31 83 ALA A CA 1
ATOM 659 C C . ALA A 1 83 ? -2.562 -2.546 -1.132 1.00 96.31 83 ALA A C 1
ATOM 661 O O . ALA A 1 83 ? -3.458 -1.772 -1.490 1.00 96.31 83 ALA A O 1
ATOM 662 N N . GLY A 1 84 ? -1.699 -3.085 -1.989 1.00 95.38 84 GLY A N 1
ATOM 663 C CA . GLY A 1 84 ? -1.716 -2.788 -3.413 1.00 95.38 84 GLY A CA 1
ATOM 664 C C . GLY A 1 84 ? -1.295 -3.984 -4.242 1.00 95.38 84 GLY A C 1
ATOM 665 O O . GLY A 1 84 ? -0.322 -4.662 -3.926 1.00 95.38 84 GLY A O 1
ATOM 666 N N . MET A 1 85 ? -2.019 -4.218 -5.325 1.00 96.31 85 MET A N 1
ATOM 667 C CA . MET A 1 85 ? -1.687 -5.187 -6.362 1.00 96.31 85 MET A CA 1
ATOM 668 C C . MET A 1 85 ? -1.789 -4.514 -7.731 1.00 96.31 85 MET A C 1
ATOM 670 O O . MET A 1 85 ? -2.406 -3.455 -7.867 1.00 96.31 85 MET A O 1
ATOM 674 N N . GLY A 1 86 ? -1.133 -5.073 -8.739 1.00 93.06 86 GLY A N 1
ATOM 675 C CA . GLY A 1 86 ? -1.125 -4.498 -10.076 1.00 93.06 86 GLY A CA 1
ATOM 676 C C . GLY A 1 86 ? 0.225 -4.534 -10.774 1.00 93.06 86 GLY A C 1
ATOM 677 O O . GLY A 1 86 ? 1.030 -5.443 -10.546 1.00 93.06 86 GLY A O 1
ATOM 678 N N . ASP A 1 87 ? 0.432 -3.544 -11.638 1.00 90.44 87 ASP A N 1
ATOM 679 C CA . ASP A 1 87 ? 1.584 -3.404 -12.525 1.00 90.44 87 ASP A CA 1
ATOM 680 C C . ASP A 1 87 ? 2.592 -2.336 -12.041 1.00 90.44 87 ASP A C 1
ATOM 682 O O . ASP A 1 87 ? 2.695 -2.051 -10.842 1.00 90.44 87 ASP A O 1
ATOM 686 N N . SER A 1 88 ? 3.354 -1.758 -12.976 1.00 91.06 88 SER A N 1
ATOM 687 C CA . SER A 1 88 ? 4.340 -0.692 -12.749 1.00 91.06 88 SER A CA 1
ATOM 688 C C . SER A 1 88 ? 3.780 0.542 -12.032 1.00 91.06 88 SER A C 1
ATOM 690 O O . SER A 1 88 ? 4.518 1.239 -11.331 1.00 91.06 88 SER A O 1
ATOM 692 N N . LEU A 1 89 ? 2.483 0.827 -12.179 1.00 88.62 89 LEU A N 1
ATOM 693 C CA . LEU A 1 89 ? 1.841 1.934 -11.472 1.00 88.62 89 LEU A CA 1
ATOM 694 C C . LEU A 1 89 ? 1.766 1.648 -9.974 1.00 88.62 89 LEU A C 1
ATOM 696 O O . LEU A 1 89 ? 2.083 2.507 -9.148 1.00 88.62 89 LEU A O 1
ATOM 700 N N . THR A 1 90 ? 1.409 0.415 -9.611 1.00 92.44 90 THR A N 1
ATOM 701 C CA . THR A 1 90 ? 1.367 -0.011 -8.213 1.00 92.44 90 THR A CA 1
ATOM 702 C C . THR A 1 90 ? 2.770 -0.020 -7.609 1.00 92.44 90 THR A C 1
ATOM 704 O O . THR A 1 90 ? 2.925 0.395 -6.462 1.00 92.44 90 THR A O 1
ATOM 707 N N . THR A 1 91 ? 3.811 -0.410 -8.348 1.00 92.75 91 THR A N 1
ATOM 708 C CA . THR A 1 91 ? 5.199 -0.436 -7.842 1.00 92.75 91 THR A CA 1
ATOM 709 C C . THR A 1 91 ? 5.844 0.950 -7.715 1.00 92.75 91 THR A C 1
ATOM 711 O O . THR A 1 91 ? 6.897 1.066 -7.089 1.00 92.75 91 THR A O 1
ATOM 714 N N . GLY A 1 92 ? 5.240 2.008 -8.268 1.00 90.81 92 GLY A N 1
ATOM 715 C CA . GLY A 1 92 ? 5.856 3.339 -8.311 1.00 90.81 92 GLY A CA 1
ATOM 716 C C . GLY A 1 92 ? 7.090 3.375 -9.215 1.00 90.81 92 GLY A C 1
ATOM 717 O O . GLY A 1 92 ? 8.062 4.075 -8.924 1.00 90.81 92 GLY A O 1
ATOM 718 N N . THR A 1 93 ? 7.092 2.570 -10.278 1.00 89.56 93 THR A N 1
ATOM 719 C CA . THR A 1 93 ? 8.223 2.486 -11.200 1.00 89.56 93 THR A CA 1
ATOM 720 C C . THR A 1 93 ? 8.501 3.845 -11.844 1.00 89.56 93 THR A C 1
ATOM 722 O O . THR A 1 93 ? 7.591 4.514 -12.326 1.00 89.56 93 THR A O 1
ATOM 725 N N . GLY A 1 94 ? 9.761 4.282 -11.797 1.00 86.56 94 GLY A N 1
ATOM 726 C CA . GLY A 1 94 ? 10.193 5.560 -12.360 1.00 86.56 94 GLY A CA 1
ATOM 727 C C . GLY A 1 94 ? 9.698 6.808 -11.616 1.00 86.56 94 GLY A C 1
ATOM 728 O O . GLY A 1 94 ? 9.899 7.914 -12.107 1.00 86.56 94 GLY A O 1
ATOM 729 N N . ALA A 1 95 ? 9.100 6.697 -10.420 1.00 86.19 95 ALA A N 1
ATOM 730 C CA . ALA A 1 95 ? 8.504 7.851 -9.724 1.00 86.19 95 ALA A CA 1
ATOM 731 C C . ALA A 1 95 ? 9.493 8.982 -9.366 1.00 86.19 95 ALA A C 1
ATOM 733 O O . ALA A 1 95 ? 9.072 10.088 -9.027 1.00 86.19 95 ALA A O 1
ATOM 734 N N . ARG A 1 96 ? 10.806 8.722 -9.404 1.00 84.94 96 ARG A N 1
ATOM 735 C CA . ARG A 1 96 ? 11.859 9.745 -9.273 1.00 84.94 96 ARG A CA 1
ATOM 736 C C . ARG A 1 96 ? 12.870 9.692 -10.419 1.00 84.94 96 ARG A C 1
ATOM 738 O O . ARG A 1 96 ? 14.009 10.113 -10.229 1.00 84.94 96 ARG A O 1
ATOM 745 N N . ALA A 1 97 ? 12.475 9.147 -11.567 1.00 84.50 97 ALA A N 1
ATOM 746 C CA . ALA A 1 97 ? 13.358 9.042 -12.713 1.00 84.50 97 ALA A CA 1
ATOM 747 C C . ALA A 1 97 ? 13.785 10.437 -13.181 1.00 84.50 97 ALA A C 1
ATOM 749 O O . ALA A 1 97 ? 12.955 11.312 -13.424 1.00 84.50 97 ALA A O 1
ATOM 750 N N . THR A 1 98 ? 15.096 10.638 -13.285 1.00 81.38 98 THR A N 1
ATOM 751 C CA . THR A 1 98 ? 15.682 11.853 -13.882 1.00 81.38 98 THR A CA 1
ATOM 752 C C . THR A 1 98 ? 16.390 11.543 -15.194 1.00 81.38 98 THR A C 1
ATOM 754 O O . THR A 1 98 ? 16.627 12.437 -16.004 1.00 81.38 98 THR A O 1
ATOM 757 N N . LYS A 1 99 ? 16.704 10.263 -15.411 1.00 77.50 99 LYS A N 1
ATOM 758 C CA . LYS A 1 99 ? 17.311 9.723 -16.620 1.00 77.50 99 LYS A CA 1
ATOM 759 C C . LYS A 1 99 ? 16.485 8.542 -17.112 1.00 77.50 99 LYS A C 1
ATOM 761 O O . LYS A 1 99 ? 15.780 7.902 -16.337 1.00 77.50 99 LYS A O 1
ATOM 766 N N . PHE A 1 100 ? 16.619 8.221 -18.395 1.00 73.81 100 PHE A N 1
ATOM 767 C CA . PHE A 1 100 ? 15.900 7.103 -19.010 1.00 73.81 100 PHE A CA 1
ATOM 768 C C . PHE A 1 100 ? 16.188 5.755 -18.323 1.00 73.81 100 PHE A C 1
ATOM 770 O O . PHE A 1 100 ? 15.291 4.932 -18.175 1.00 73.81 100 PHE A O 1
ATOM 777 N N . GLU A 1 101 ? 17.419 5.554 -17.852 1.00 74.94 101 GLU A N 1
ATOM 778 C CA . GLU A 1 101 ? 17.853 4.344 -17.137 1.00 74.94 101 GLU A CA 1
ATOM 779 C C . GLU A 1 101 ? 17.090 4.118 -15.818 1.00 74.94 101 GLU A C 1
ATOM 781 O O . GLU A 1 101 ? 16.879 2.976 -15.408 1.00 74.94 101 GLU A O 1
ATOM 786 N N . ASP A 1 102 ? 16.594 5.189 -15.189 1.00 74.12 102 ASP A N 1
ATOM 787 C CA . ASP A 1 102 ? 15.856 5.120 -13.924 1.00 74.12 102 ASP A CA 1
ATOM 788 C C . ASP A 1 102 ? 14.401 4.649 -14.111 1.00 74.12 102 ASP A C 1
ATOM 790 O O . ASP A 1 102 ? 13.708 4.356 -13.132 1.00 74.12 102 ASP A O 1
ATOM 794 N N . ASN A 1 103 ? 13.914 4.558 -15.356 1.00 79.62 103 ASN A N 1
ATOM 795 C CA . ASN A 1 103 ? 12.519 4.227 -15.663 1.00 79.62 103 ASN A CA 1
ATOM 796 C C . ASN A 1 103 ? 12.119 2.813 -15.241 1.00 79.62 103 ASN A C 1
ATOM 798 O O . ASN A 1 103 ? 10.930 2.529 -15.175 1.00 79.62 103 ASN A O 1
ATOM 802 N N . MET A 1 104 ? 13.079 1.932 -14.954 1.00 83.12 104 MET A N 1
ATOM 803 C CA . MET A 1 104 ? 12.813 0.563 -14.495 1.00 83.12 104 MET A CA 1
ATOM 804 C C . MET A 1 104 ? 12.975 0.407 -12.976 1.00 83.12 104 MET A C 1
ATOM 806 O O . MET A 1 104 ? 12.726 -0.670 -12.438 1.00 83.12 104 MET A O 1
ATOM 810 N N . ILE A 1 105 ? 13.364 1.470 -12.263 1.00 86.88 105 ILE A N 1
ATOM 811 C CA . ILE A 1 105 ? 13.547 1.437 -10.810 1.00 86.88 105 ILE A CA 1
ATOM 812 C C . ILE A 1 105 ? 12.183 1.514 -10.116 1.00 86.88 105 ILE A C 1
ATOM 814 O O . ILE A 1 105 ? 11.405 2.442 -10.334 1.00 86.88 105 ILE A O 1
ATOM 818 N N . GLU A 1 106 ? 11.903 0.554 -9.236 1.00 93.19 106 GLU A N 1
ATOM 819 C CA . GLU A 1 106 ? 10.663 0.471 -8.457 1.00 93.19 106 GLU A CA 1
ATOM 820 C C . GLU A 1 106 ? 10.740 1.319 -7.173 1.00 93.19 106 GLU A C 1
ATOM 822 O O . GLU A 1 106 ? 11.255 0.871 -6.143 1.00 93.19 106 GLU A O 1
ATOM 827 N N . TYR A 1 107 ? 10.198 2.543 -7.207 1.00 92.94 107 TYR A N 1
ATOM 828 C CA . TYR A 1 107 ? 10.094 3.425 -6.037 1.00 92.94 107 TYR A CA 1
ATOM 829 C C . TYR A 1 107 ? 8.817 3.142 -5.242 1.00 92.94 107 TYR A C 1
ATOM 831 O O . TYR A 1 107 ? 7.927 3.990 -5.131 1.00 92.94 107 TYR A O 1
ATOM 839 N N . ARG A 1 108 ? 8.722 1.953 -4.644 1.00 94.62 108 ARG A N 1
ATOM 840 C CA . ARG A 1 108 ? 7.514 1.521 -3.922 1.00 94.62 108 ARG A CA 1
ATOM 841 C C . ARG A 1 108 ? 7.127 2.456 -2.786 1.00 94.62 108 ARG A C 1
ATOM 843 O O . ARG A 1 108 ? 5.939 2.678 -2.566 1.00 94.62 108 ARG A O 1
ATOM 850 N N . GLY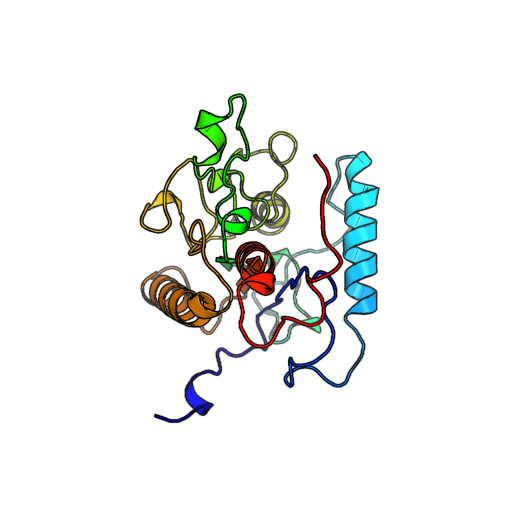 A 1 109 ? 8.096 3.051 -2.099 1.00 94.38 109 GLY A N 1
ATOM 851 C CA . GLY A 1 109 ? 7.854 4.067 -1.075 1.00 94.38 109 GLY A CA 1
ATOM 852 C C . GLY A 1 109 ? 7.215 5.360 -1.591 1.00 94.38 109 GLY A C 1
ATOM 853 O O . GLY A 1 109 ? 6.626 6.111 -0.816 1.00 94.38 109 GLY A O 1
ATOM 854 N N . ARG A 1 110 ? 7.268 5.600 -2.905 1.00 92.94 110 ARG A N 1
ATOM 855 C CA . ARG A 1 110 ? 6.698 6.763 -3.601 1.00 92.94 110 ARG A CA 1
ATOM 856 C C . ARG A 1 110 ? 5.472 6.428 -4.452 1.00 92.94 110 ARG A C 1
ATOM 858 O O . ARG A 1 110 ? 4.891 7.337 -5.036 1.00 92.94 110 ARG A O 1
ATOM 865 N N . SER A 1 111 ? 5.069 5.159 -4.520 1.00 92.81 111 SER A N 1
ATOM 866 C CA . SER A 1 111 ? 3.840 4.749 -5.202 1.00 92.81 111 SER A CA 1
ATOM 867 C C . SER A 1 111 ? 2.638 5.492 -4.622 1.00 92.81 111 SER A C 1
ATOM 869 O O . SER A 1 111 ? 2.455 5.508 -3.404 1.00 92.81 111 SER A O 1
ATOM 871 N N . PHE A 1 112 ? 1.789 6.069 -5.477 1.00 90.56 112 PHE A N 1
ATOM 872 C CA . PHE A 1 112 ? 0.570 6.741 -5.022 1.00 90.56 112 PHE A CA 1
ATOM 873 C C . PHE A 1 112 ? -0.292 5.811 -4.157 1.00 90.56 112 PHE A C 1
ATOM 875 O O . PHE A 1 112 ? -0.781 6.228 -3.112 1.00 90.56 112 PHE A O 1
ATOM 882 N N . SER A 1 113 ? -0.428 4.546 -4.552 1.00 90.38 113 SER A N 1
ATOM 883 C CA . SER A 1 113 ? -1.343 3.588 -3.930 1.00 90.38 113 SER A CA 1
ATOM 884 C C . SER A 1 113 ? -0.956 3.174 -2.513 1.00 90.38 113 SER A C 1
ATOM 886 O O . SER A 1 113 ? -1.823 3.047 -1.652 1.00 90.38 113 SER A O 1
ATOM 888 N N . THR A 1 114 ? 0.331 2.926 -2.266 1.00 95.06 114 THR A N 1
ATOM 889 C CA . THR A 1 114 ? 0.794 2.316 -1.006 1.00 95.06 114 THR A CA 1
ATOM 890 C C . THR A 1 114 ? 2.062 2.936 -0.442 1.00 95.06 114 THR A C 1
ATOM 892 O O . THR A 1 114 ? 2.500 2.511 0.619 1.00 95.06 114 THR A O 1
ATOM 895 N N . GLY A 1 115 ? 2.696 3.885 -1.128 1.00 95.69 115 GLY A N 1
ATOM 896 C CA . GLY A 1 115 ? 3.992 4.422 -0.726 1.00 95.69 115 GLY A CA 1
ATOM 897 C C . GLY A 1 115 ? 3.901 5.231 0.558 1.00 95.69 115 GLY A C 1
ATOM 898 O O . GLY A 1 115 ? 3.082 6.131 0.660 1.00 95.69 115 GLY A O 1
ATOM 899 N N . GLY A 1 116 ? 4.723 4.921 1.551 1.00 94.62 116 GLY A N 1
ATOM 900 C CA . GLY A 1 116 ? 4.742 5.572 2.856 1.00 94.62 116 GLY A CA 1
ATOM 901 C C . GLY A 1 116 ? 5.977 6.431 3.110 1.00 94.62 116 GLY A C 1
ATOM 902 O O . GLY A 1 116 ? 6.195 6.809 4.263 1.00 94.62 116 GLY A O 1
ATOM 903 N N . ASP A 1 117 ? 6.798 6.704 2.087 1.00 93.38 117 ASP A N 1
ATOM 904 C CA . ASP A 1 117 ? 8.015 7.494 2.257 1.00 93.38 117 ASP A CA 1
ATOM 905 C C . ASP A 1 117 ? 7.691 8.930 2.668 1.00 93.38 117 ASP A C 1
ATOM 907 O O . ASP A 1 117 ? 6.778 9.562 2.135 1.00 93.38 117 ASP A O 1
ATOM 911 N N . ALA A 1 118 ? 8.578 9.487 3.494 1.00 83.44 118 ALA A N 1
ATOM 912 C CA . ALA A 1 118 ? 8.454 10.780 4.157 1.00 83.44 118 ALA A CA 1
ATOM 913 C C . ALA A 1 118 ? 7.324 10.842 5.196 1.00 83.44 118 ALA A C 1
ATOM 915 O O . ALA A 1 118 ? 6.196 10.421 4.977 1.00 83.44 118 ALA A O 1
ATOM 916 N N . THR A 1 119 ? 7.647 11.438 6.342 1.00 70.62 119 THR A N 1
ATOM 917 C CA . THR A 1 119 ? 6.709 11.627 7.455 1.00 70.62 119 THR A CA 1
ATOM 918 C C . THR A 1 119 ? 5.658 12.699 7.157 1.00 70.62 119 THR A C 1
ATOM 920 O O . THR A 1 119 ? 4.555 12.642 7.685 1.00 70.62 119 THR A O 1
ATOM 923 N N . TYR A 1 120 ? 5.991 13.676 6.305 1.00 70.88 120 TYR A N 1
ATOM 924 C CA . TYR A 1 120 ? 5.117 14.802 5.976 1.00 70.88 120 TYR A CA 1
ATOM 925 C C . TYR A 1 120 ? 4.540 14.672 4.566 1.00 70.88 120 TYR A C 1
ATOM 927 O O . TYR A 1 120 ? 5.287 14.564 3.588 1.00 70.88 120 TYR A O 1
ATOM 935 N N . ILE A 1 121 ? 3.213 14.787 4.463 1.00 78.94 121 ILE A N 1
ATOM 936 C CA . ILE A 1 121 ? 2.462 14.721 3.200 1.00 78.94 121 ILE A CA 1
ATOM 937 C C . ILE A 1 121 ? 2.872 15.795 2.180 1.00 78.94 121 ILE A C 1
ATOM 939 O O . ILE A 1 121 ? 2.793 15.561 0.976 1.00 78.94 121 ILE A O 1
ATOM 943 N N . SER A 1 122 ? 3.373 16.940 2.656 1.00 75.00 122 SER A N 1
ATOM 944 C CA . SER A 1 122 ? 3.867 18.046 1.826 1.00 75.00 122 SER A CA 1
ATOM 945 C C . SER A 1 122 ? 5.106 17.690 1.007 1.00 75.00 122 SER A C 1
ATOM 947 O O . SER A 1 122 ? 5.394 18.349 0.014 1.00 75.00 122 SER A O 1
ATOM 949 N N . ARG A 1 123 ? 5.856 16.657 1.414 1.00 82.25 123 ARG A N 1
ATOM 950 C CA . ARG A 1 123 ? 7.013 16.173 0.655 1.00 82.25 123 ARG A CA 1
ATOM 951 C C . ARG A 1 123 ? 6.612 15.125 -0.361 1.00 82.25 123 ARG A C 1
ATOM 953 O O . ARG A 1 123 ? 7.123 15.161 -1.473 1.00 82.25 123 ARG A O 1
ATOM 960 N N . VAL A 1 124 ? 5.751 14.188 0.039 1.00 84.12 124 VAL A N 1
ATOM 961 C CA . VAL A 1 124 ? 5.223 13.144 -0.838 1.00 84.12 124 VAL A CA 1
ATOM 962 C C . VAL A 1 124 ? 3.791 12.807 -0.467 1.00 84.12 124 VAL A C 1
ATOM 964 O O . VAL A 1 124 ? 3.499 12.279 0.607 1.00 84.12 124 VAL A O 1
ATOM 967 N N . THR A 1 125 ? 2.906 13.129 -1.403 1.00 86.94 125 THR A N 1
ATOM 968 C CA . THR A 1 125 ? 1.471 12.909 -1.298 1.00 86.94 125 THR A CA 1
ATOM 969 C C . THR A 1 125 ? 1.124 11.563 -1.916 1.00 86.94 125 THR A C 1
ATOM 971 O O . THR A 1 125 ? 1.041 11.409 -3.131 1.00 86.94 125 THR A O 1
ATOM 974 N N . THR A 1 126 ? 0.936 10.575 -1.054 1.00 89.50 126 THR A N 1
ATOM 975 C CA . THR A 1 126 ? 0.482 9.228 -1.401 1.00 89.50 126 THR A CA 1
ATOM 976 C C . THR A 1 126 ? -0.762 8.910 -0.595 1.00 89.50 126 THR A C 1
ATOM 978 O O . THR A 1 126 ? -1.026 9.517 0.447 1.00 89.50 126 THR A O 1
ATOM 981 N N . PHE A 1 127 ? -1.507 7.907 -1.033 1.00 90.94 127 PHE A N 1
ATOM 982 C CA . PHE A 1 127 ? -2.678 7.438 -0.320 1.00 90.94 127 PHE A CA 1
ATOM 983 C C . PHE A 1 127 ? -2.333 6.943 1.093 1.00 90.94 127 PHE A C 1
ATOM 985 O O . PHE A 1 127 ? -3.061 7.243 2.036 1.00 90.94 127 PHE A O 1
ATOM 992 N N . ALA A 1 128 ? -1.176 6.296 1.284 1.00 93.06 128 ALA A N 1
ATOM 993 C CA . ALA A 1 128 ? -0.716 5.905 2.618 1.00 93.06 128 ALA A CA 1
ATOM 994 C C . ALA A 1 128 ? -0.452 7.117 3.524 1.00 93.06 128 ALA A C 1
ATOM 996 O O . ALA A 1 128 ? -0.884 7.128 4.674 1.00 93.06 128 ALA A O 1
ATOM 997 N N . ASN A 1 129 ? 0.224 8.153 3.017 1.00 91.12 129 ASN A N 1
ATOM 998 C CA . ASN A 1 129 ? 0.518 9.350 3.807 1.00 91.12 129 ASN A CA 1
ATOM 999 C C . ASN A 1 129 ? -0.739 10.176 4.105 1.00 91.12 129 ASN A C 1
ATOM 1001 O O . ASN A 1 129 ? -0.812 10.785 5.168 1.00 91.12 129 ASN A O 1
ATOM 1005 N N . ILE A 1 130 ? -1.746 10.146 3.225 1.00 88.81 130 ILE A N 1
ATOM 1006 C CA . ILE A 1 130 ? -3.079 10.697 3.507 1.00 88.81 130 ILE A CA 1
ATOM 1007 C C . ILE A 1 130 ? -3.759 9.896 4.622 1.00 88.81 130 ILE A C 1
ATOM 1009 O O . ILE A 1 130 ? -4.232 10.485 5.589 1.00 88.81 130 ILE A O 1
ATOM 1013 N N . LEU A 1 131 ? -3.780 8.561 4.539 1.00 89.31 131 LEU A N 1
ATOM 1014 C CA . LEU A 1 131 ? -4.403 7.717 5.566 1.00 89.31 131 LEU A CA 1
ATOM 1015 C C . LEU A 1 131 ? -3.747 7.880 6.941 1.00 89.31 131 LEU A C 1
ATOM 1017 O O . LEU A 1 131 ? -4.459 7.896 7.942 1.00 89.31 131 LEU A O 1
ATOM 1021 N N . LYS A 1 132 ? -2.426 8.091 6.999 1.00 91.19 132 LYS A N 1
ATOM 1022 C CA . LYS A 1 132 ? -1.699 8.379 8.248 1.00 91.19 132 LYS A CA 1
ATOM 1023 C C . LYS A 1 132 ? -2.192 9.638 8.972 1.00 91.19 132 LYS A C 1
ATOM 1025 O O . LYS A 1 132 ? -2.028 9.718 10.185 1.00 91.19 132 LYS A O 1
ATOM 1030 N N . LEU A 1 133 ? -2.815 10.593 8.269 1.00 88.25 133 LEU A N 1
ATOM 1031 C CA . LEU A 1 133 ? -3.440 11.766 8.899 1.00 88.25 133 LEU A CA 1
ATOM 1032 C C . LEU A 1 133 ? -4.656 11.386 9.754 1.00 88.25 133 LEU A C 1
ATOM 1034 O O . LEU A 1 133 ? -4.973 12.086 10.712 1.00 88.25 133 LEU A O 1
ATOM 1038 N N . PHE A 1 134 ? -5.332 10.287 9.410 1.00 88.69 134 PHE A N 1
ATOM 1039 C CA . PHE A 1 134 ? -6.535 9.808 10.091 1.00 88.69 134 PHE A CA 1
ATOM 1040 C C . PHE A 1 134 ? -6.246 8.634 11.033 1.00 88.69 134 PHE A C 1
ATOM 1042 O O . PHE A 1 134 ? -6.835 8.545 12.107 1.00 88.69 134 PHE A O 1
ATOM 1049 N N . ASN A 1 135 ? -5.327 7.748 10.645 1.00 90.81 135 ASN A N 1
ATOM 1050 C CA . ASN A 1 135 ? -4.841 6.637 11.452 1.00 90.81 135 ASN A CA 1
ATOM 1051 C C . ASN A 1 135 ? -3.308 6.518 11.351 1.00 90.81 135 ASN A C 1
ATOM 1053 O O . ASN A 1 135 ? -2.803 5.890 10.416 1.00 90.81 135 ASN A O 1
ATOM 1057 N N . PRO A 1 136 ? -2.550 7.042 12.332 1.00 91.44 136 PRO A N 1
ATOM 1058 C CA . PRO A 1 136 ? -1.092 6.907 12.375 1.00 91.44 136 PRO A CA 1
ATOM 1059 C C . PRO A 1 136 ? -0.592 5.456 12.464 1.00 91.44 136 PRO A C 1
ATOM 1061 O O . PRO A 1 136 ? 0.578 5.199 12.189 1.00 91.44 136 PRO A O 1
ATOM 1064 N N . HIS A 1 137 ? -1.462 4.514 12.845 1.00 92.19 137 HIS A N 1
ATOM 1065 C CA . HIS A 1 137 ? -1.159 3.089 12.984 1.00 92.19 137 HIS A CA 1
ATOM 1066 C C . HIS A 1 137 ? -1.582 2.253 11.768 1.00 92.19 137 HIS A C 1
ATOM 1068 O O . HIS A 1 137 ? -1.602 1.026 11.856 1.00 92.19 137 HIS A O 1
ATOM 1074 N N . VAL A 1 138 ? -1.952 2.884 10.646 1.00 92.56 138 VAL A N 1
ATOM 1075 C CA . VAL A 1 138 ? -2.189 2.158 9.392 1.00 92.56 138 VAL A CA 1
ATOM 1076 C C . VAL A 1 138 ? -0.913 1.422 8.969 1.00 92.56 138 VAL A C 1
ATOM 1078 O O . VAL A 1 138 ? 0.171 2.000 8.977 1.00 92.56 138 VAL A O 1
ATOM 1081 N N . ASP A 1 139 ? -1.042 0.154 8.591 1.00 94.50 139 ASP A N 1
ATOM 1082 C CA . ASP A 1 139 ? 0.069 -0.739 8.257 1.00 94.50 139 ASP A CA 1
ATOM 1083 C C . ASP A 1 139 ? -0.086 -1.319 6.837 1.00 94.50 139 ASP A C 1
ATOM 1085 O O . ASP A 1 139 ? -1.130 -1.187 6.193 1.00 94.50 139 ASP A O 1
ATOM 1089 N N . GLY A 1 140 ? 0.968 -1.948 6.320 1.00 95.06 140 GLY A N 1
ATOM 1090 C CA . GLY A 1 140 ? 1.026 -2.566 4.994 1.00 95.06 140 GLY A CA 1
ATOM 1091 C C . GLY A 1 140 ? 1.523 -1.649 3.873 1.00 95.06 140 GLY A C 1
ATOM 1092 O O . GLY A 1 140 ? 1.746 -2.119 2.754 1.00 95.06 140 GLY A O 1
ATOM 1093 N N . PHE A 1 141 ? 1.769 -0.370 4.170 1.00 95.88 141 PHE A N 1
ATOM 1094 C CA . PHE A 1 141 ? 2.386 0.565 3.231 1.00 95.88 141 PHE A CA 1
ATOM 1095 C C . PHE A 1 141 ? 3.817 0.141 2.862 1.00 95.88 141 PHE A C 1
ATOM 1097 O O . PHE A 1 141 ? 4.516 -0.528 3.621 1.00 95.88 141 PHE A O 1
ATOM 1104 N N . SER A 1 142 ? 4.255 0.537 1.672 1.00 96.75 142 SER A N 1
ATOM 1105 C CA . SER A 1 142 ? 5.591 0.259 1.147 1.00 96.75 142 SER A CA 1
ATOM 1106 C C . SER A 1 142 ? 6.551 1.414 1.417 1.00 96.75 142 SER A C 1
ATOM 1108 O O . SER A 1 142 ? 6.132 2.563 1.490 1.00 96.75 142 SER A O 1
ATOM 1110 N N . MET A 1 143 ? 7.845 1.129 1.516 1.00 96.12 143 MET A N 1
ATOM 1111 C CA . MET A 1 143 ? 8.916 2.092 1.776 1.00 96.12 143 MET A CA 1
ATOM 1112 C C . MET A 1 143 ? 10.063 1.907 0.779 1.00 96.12 143 MET A C 1
ATOM 1114 O O . MET A 1 143 ? 10.296 0.809 0.280 1.00 96.12 143 MET A O 1
ATOM 1118 N N . GLY A 1 144 ? 10.799 2.981 0.508 1.00 93.69 144 GLY A N 1
ATOM 1119 C CA . GLY A 1 144 ? 12.034 2.960 -0.267 1.00 93.69 144 GLY A CA 1
ATOM 1120 C C . GLY A 1 144 ? 11.927 2.314 -1.654 1.00 93.69 144 GLY A C 1
ATOM 1121 O O . GLY A 1 144 ? 10.915 2.421 -2.353 1.00 93.69 144 GLY A O 1
ATOM 1122 N N . LEU A 1 145 ? 13.030 1.681 -2.052 1.00 93.44 145 LEU A N 1
ATOM 1123 C CA . LEU A 1 145 ? 13.196 0.974 -3.318 1.00 93.44 145 LEU A CA 1
ATOM 1124 C C . LEU A 1 145 ? 13.073 -0.537 -3.114 1.00 93.44 145 LEU A C 1
ATOM 1126 O O . LEU A 1 145 ? 13.475 -1.065 -2.075 1.00 93.44 145 LEU A O 1
ATOM 1130 N N . GLY A 1 146 ? 12.613 -1.246 -4.142 1.00 89.25 146 GLY A N 1
ATOM 1131 C CA . GLY A 1 146 ? 12.748 -2.700 -4.208 1.00 89.25 146 GLY A CA 1
ATOM 1132 C C . GLY A 1 146 ? 11.628 -3.392 -4.970 1.00 89.25 146 GLY A C 1
ATOM 1133 O O . GLY A 1 146 ? 10.610 -2.787 -5.290 1.00 89.25 146 GLY A O 1
ATOM 1134 N N . SER A 1 147 ? 11.820 -4.684 -5.226 1.00 89.38 147 SER A N 1
ATOM 1135 C CA . SER A 1 147 ? 10.801 -5.556 -5.815 1.00 89.38 147 SER A CA 1
ATOM 1136 C C .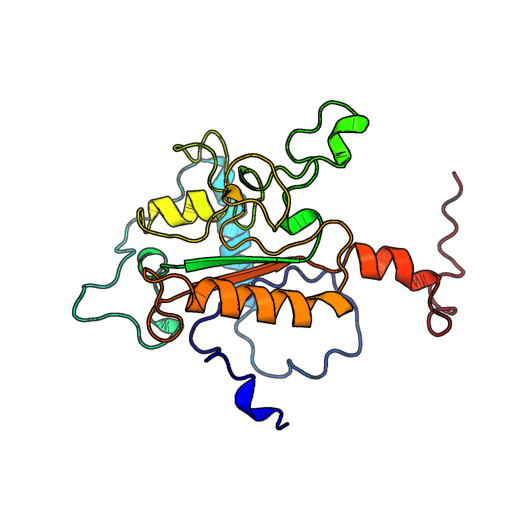 SER A 1 147 ? 9.769 -6.009 -4.773 1.00 89.38 147 SER A C 1
ATOM 1138 O O . SER A 1 147 ? 9.912 -5.746 -3.577 1.00 89.38 147 SER A O 1
ATOM 1140 N N . SER A 1 148 ? 8.738 -6.738 -5.203 1.00 86.44 148 SER A N 1
ATOM 1141 C CA . SER A 1 148 ? 7.649 -7.255 -4.350 1.00 86.44 148 SER A CA 1
ATOM 1142 C C . SER A 1 148 ? 8.109 -8.214 -3.238 1.00 86.44 148 SER A C 1
ATOM 1144 O O . SER A 1 148 ? 7.374 -8.436 -2.266 1.00 86.44 148 SER A O 1
ATOM 1146 N N . ASN A 1 149 ? 9.324 -8.754 -3.367 1.00 88.50 149 ASN A N 1
ATOM 1147 C CA . ASN A 1 149 ? 9.967 -9.645 -2.400 1.00 88.50 149 ASN A CA 1
ATOM 1148 C C . ASN A 1 149 ? 10.772 -8.891 -1.332 1.00 88.50 149 ASN A C 1
ATOM 1150 O O . ASN A 1 149 ? 11.186 -9.490 -0.343 1.00 88.50 149 ASN A O 1
ATOM 1154 N N . SER A 1 150 ? 11.009 -7.589 -1.518 1.00 91.50 150 SER A N 1
ATOM 1155 C CA . SER A 1 150 ? 11.679 -6.767 -0.512 1.00 91.50 150 SER A CA 1
ATOM 1156 C C . SER A 1 150 ? 10.827 -6.679 0.752 1.00 91.50 150 SER A C 1
ATOM 1158 O O . SER A 1 150 ? 9.613 -6.485 0.678 1.00 91.50 150 SER A O 1
ATOM 1160 N N . MET A 1 151 ? 11.464 -6.729 1.924 1.00 88.50 151 MET A N 1
ATOM 1161 C CA . MET A 1 151 ? 10.794 -6.454 3.201 1.00 88.50 151 MET A CA 1
ATOM 1162 C C . MET A 1 151 ? 10.119 -5.074 3.191 1.00 88.50 151 MET A C 1
ATOM 1164 O O . MET A 1 151 ? 9.026 -4.905 3.725 1.00 88.50 151 MET A O 1
ATOM 1168 N N . LEU A 1 152 ? 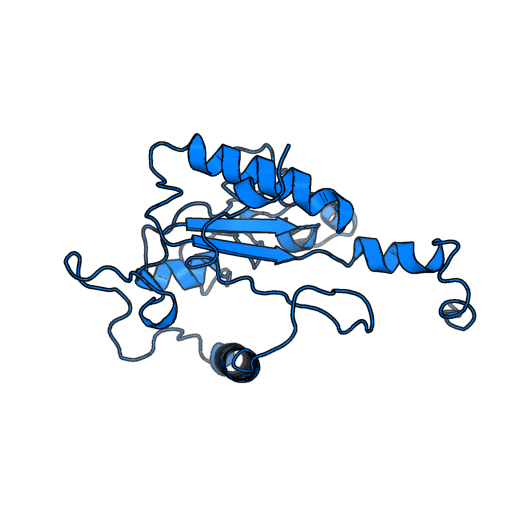10.733 -4.101 2.510 1.00 93.38 152 LEU A N 1
ATOM 1169 C CA . LEU A 1 152 ? 10.209 -2.742 2.391 1.00 93.38 152 LEU A CA 1
ATOM 1170 C C . LEU A 1 152 ? 9.010 -2.635 1.435 1.00 93.38 152 LEU A C 1
ATOM 1172 O O . LEU A 1 152 ? 8.355 -1.598 1.393 1.00 93.38 152 LEU A O 1
ATOM 1176 N N . ALA A 1 153 ? 8.669 -3.686 0.684 1.00 95.06 153 ALA A N 1
ATOM 1177 C CA . ALA A 1 153 ? 7.480 -3.679 -0.164 1.00 95.06 153 ALA A CA 1
ATOM 1178 C C . ALA A 1 153 ? 6.173 -3.739 0.643 1.00 95.06 153 ALA A C 1
ATOM 1180 O O . ALA A 1 153 ? 5.118 -3.423 0.094 1.00 95.06 153 ALA A O 1
ATOM 1181 N N . GLY A 1 154 ? 6.212 -4.140 1.919 1.00 95.56 154 GLY A N 1
ATOM 1182 C CA . GLY A 1 154 ? 5.008 -4.304 2.733 1.00 95.56 154 GLY A CA 1
ATOM 1183 C C . GLY A 1 154 ? 3.980 -5.212 2.043 1.00 95.56 154 GLY A C 1
ATOM 1184 O O . GLY A 1 154 ? 4.303 -6.314 1.576 1.00 95.56 154 GLY A O 1
ATOM 1185 N N . LEU A 1 155 ? 2.742 -4.722 1.937 1.00 96.69 155 LEU A N 1
ATOM 1186 C CA . LEU A 1 155 ? 1.636 -5.374 1.228 1.00 96.69 155 LEU A CA 1
ATOM 1187 C C . LEU A 1 155 ? 1.443 -4.865 -0.209 1.00 96.69 155 LEU A C 1
ATOM 1189 O O . LEU A 1 155 ? 0.414 -5.132 -0.834 1.00 96.69 155 LEU A O 1
ATOM 1193 N N . ASN A 1 156 ? 2.423 -4.151 -0.760 1.00 97.50 156 ASN A N 1
ATOM 1194 C CA . ASN A 1 156 ? 2.483 -3.889 -2.188 1.00 97.50 156 ASN A CA 1
ATOM 1195 C C . ASN A 1 156 ? 3.032 -5.134 -2.900 1.00 97.50 156 ASN A C 1
ATOM 1197 O O . ASN A 1 156 ? 4.238 -5.378 -2.923 1.00 97.50 156 ASN A O 1
ATOM 1201 N N . VAL A 1 157 ? 2.134 -5.933 -3.470 1.00 97.00 157 VAL A N 1
ATOM 1202 C CA . VAL A 1 157 ? 2.444 -7.154 -4.231 1.00 97.00 157 VAL A CA 1
ATOM 1203 C C . VAL A 1 157 ? 2.446 -6.928 -5.744 1.00 97.00 157 VAL A C 1
ATOM 1205 O O . VAL A 1 157 ? 2.595 -7.891 -6.496 1.00 97.00 157 VAL A O 1
ATOM 1208 N N . GLY A 1 158 ? 2.302 -5.673 -6.188 1.00 95.75 158 GLY A N 1
ATOM 1209 C CA . GLY A 1 158 ? 2.383 -5.311 -7.601 1.00 95.75 158 GLY A CA 1
ATOM 1210 C C . GLY A 1 158 ? 3.709 -5.749 -8.215 1.00 95.75 158 GLY A C 1
ATOM 1211 O O . GLY A 1 158 ? 4.723 -5.814 -7.515 1.00 95.75 158 GLY A O 1
ATOM 1212 N N . GLN A 1 159 ? 3.709 -6.060 -9.505 1.00 95.06 159 GLN A N 1
ATOM 1213 C CA . GLN A 1 159 ? 4.892 -6.524 -10.227 1.00 95.06 159 GLN A CA 1
ATOM 1214 C C . GLN A 1 159 ? 5.051 -5.746 -11.526 1.00 95.06 159 GLN A C 1
ATOM 1216 O O . GLN A 1 159 ? 4.087 -5.540 -12.263 1.00 95.06 159 GLN A O 1
ATOM 1221 N N . LEU A 1 160 ? 6.283 -5.343 -11.823 1.00 89.50 160 LEU A N 1
ATOM 1222 C CA . LEU A 1 160 ? 6.615 -4.705 -13.088 1.00 89.50 160 LEU A CA 1
ATOM 1223 C C . LEU A 1 160 ? 6.195 -5.607 -14.263 1.00 89.50 160 LEU A C 1
ATOM 1225 O O . LEU A 1 160 ? 6.521 -6.791 -14.290 1.00 89.50 160 LEU A O 1
ATOM 1229 N N . GLY A 1 161 ? 5.457 -5.050 -15.225 1.00 86.88 161 GLY A N 1
ATOM 1230 C CA . GLY A 1 161 ? 5.001 -5.779 -16.416 1.00 86.88 161 GLY A CA 1
ATOM 1231 C C . GLY A 1 161 ? 3.810 -6.725 -16.203 1.00 86.88 161 GLY A C 1
ATOM 1232 O O . GLY A 1 161 ? 3.417 -7.412 -17.148 1.00 86.88 161 GLY A O 1
ATOM 1233 N N . ALA A 1 162 ? 3.226 -6.766 -15.000 1.00 89.81 162 ALA A N 1
ATOM 1234 C CA . ALA A 1 162 ? 2.033 -7.564 -14.735 1.00 89.81 162 ALA A CA 1
ATOM 1235 C C . ALA A 1 162 ? 0.826 -7.100 -15.564 1.00 89.81 162 ALA A C 1
ATOM 1237 O O . ALA A 1 162 ? 0.667 -5.925 -15.894 1.00 89.81 162 ALA A O 1
ATOM 1238 N N . SER A 1 163 ? -0.047 -8.048 -15.865 1.00 86.56 163 SER A N 1
ATOM 1239 C CA . SER A 1 163 ? -1.277 -7.882 -16.637 1.00 86.56 163 SER A CA 1
ATOM 1240 C C . SER A 1 163 ? -2.469 -8.448 -15.866 1.00 86.56 163 SER A C 1
ATOM 1242 O O . SER A 1 163 ? -2.305 -9.049 -14.799 1.00 86.56 163 SER A O 1
ATOM 1244 N N . ALA A 1 164 ? -3.684 -8.281 -16.386 1.00 87.06 164 ALA A N 1
ATOM 1245 C CA . ALA A 1 164 ? -4.903 -8.724 -15.710 1.00 87.06 164 ALA A CA 1
ATOM 1246 C C . ALA A 1 164 ? -4.877 -10.225 -15.356 1.00 87.06 164 ALA A C 1
ATOM 1248 O O . ALA A 1 164 ? -5.375 -10.627 -14.301 1.00 87.06 164 ALA A O 1
ATOM 1249 N N . LYS A 1 165 ? -4.226 -11.055 -16.185 1.00 86.88 165 LYS A N 1
ATOM 1250 C CA . LYS A 1 165 ? 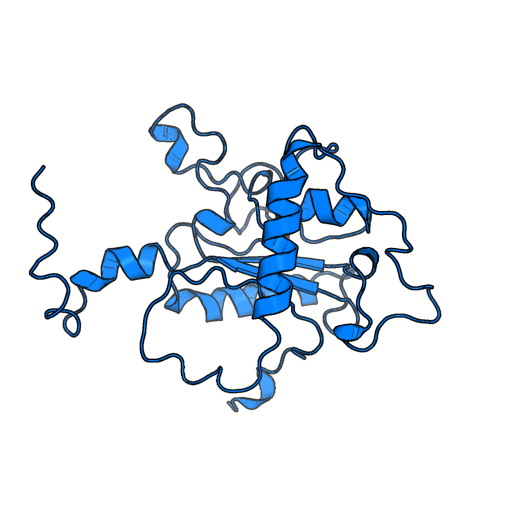-4.077 -12.504 -15.948 1.00 86.88 165 LYS A CA 1
ATOM 1251 C C . LYS A 1 165 ? -3.274 -12.847 -14.684 1.00 86.88 165 LYS A C 1
ATOM 1253 O O . LYS A 1 165 ? -3.430 -13.940 -14.151 1.00 86.88 165 LYS A O 1
ATOM 1258 N N . ASP A 1 166 ? -2.428 -11.932 -14.210 1.00 90.00 166 ASP A N 1
ATOM 1259 C CA . ASP A 1 166 ? -1.528 -12.148 -13.072 1.00 90.00 166 ASP A CA 1
ATOM 1260 C C . ASP A 1 166 ? -2.200 -11.795 -11.729 1.00 90.00 166 ASP A C 1
ATOM 1262 O O . ASP A 1 166 ? -1.701 -12.142 -10.654 1.00 90.00 166 ASP A O 1
ATOM 1266 N N . MET A 1 167 ? -3.360 -11.124 -11.767 1.00 92.44 167 MET A N 1
ATOM 1267 C CA . MET A 1 167 ? -4.068 -10.651 -10.572 1.00 92.44 167 MET A CA 1
ATOM 1268 C C . MET A 1 167 ? -4.490 -11.770 -9.609 1.00 92.44 167 MET A C 1
ATOM 1270 O O . MET A 1 167 ? -4.309 -11.580 -8.406 1.00 92.44 167 MET A O 1
ATOM 1274 N N . PRO A 1 168 ? -4.976 -12.949 -10.053 1.00 93.19 168 PRO A N 1
ATOM 1275 C CA . PRO A 1 168 ? -5.287 -14.040 -9.130 1.00 93.19 168 PRO A CA 1
ATOM 1276 C C . PRO A 1 168 ? -4.078 -14.473 -8.288 1.00 93.19 168 PRO A C 1
ATOM 1278 O O . PRO A 1 168 ? -4.193 -14.613 -7.072 1.00 93.19 168 PRO A O 1
ATOM 1281 N N . ALA A 1 169 ? -2.898 -14.613 -8.903 1.00 94.00 169 ALA A N 1
ATOM 1282 C CA . ALA A 1 169 ? -1.677 -14.993 -8.193 1.00 94.00 169 ALA A CA 1
ATOM 1283 C C . ALA A 1 169 ? -1.249 -13.918 -7.179 1.00 94.00 169 ALA A C 1
ATOM 1285 O O . ALA A 1 169 ? -0.926 -14.237 -6.034 1.00 94.00 169 ALA A O 1
ATOM 1286 N N . GLN A 1 170 ? -1.316 -12.637 -7.560 1.00 94.56 170 GLN A N 1
ATOM 1287 C CA . GLN A 1 170 ? -1.037 -11.532 -6.638 1.00 94.56 170 GLN A CA 1
ATOM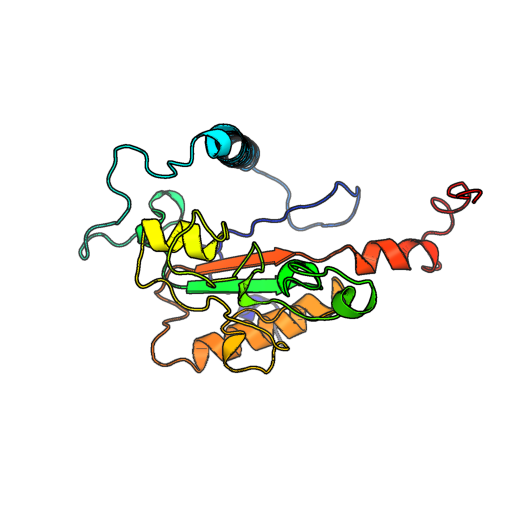 1288 C C . GLN A 1 170 ? -2.046 -11.468 -5.476 1.00 94.56 170 GLN A C 1
ATOM 1290 O O . GLN A 1 170 ? -1.647 -11.214 -4.340 1.00 94.56 170 GLN A O 1
ATOM 1295 N N . ALA A 1 171 ? -3.331 -11.749 -5.716 1.00 94.19 171 ALA A N 1
ATOM 1296 C CA . ALA A 1 171 ? -4.346 -11.801 -4.663 1.00 94.19 171 ALA A CA 1
ATOM 1297 C C . ALA A 1 171 ? -4.061 -12.915 -3.643 1.00 94.19 171 ALA A C 1
ATOM 1299 O O . ALA A 1 171 ? -4.152 -12.680 -2.436 1.00 94.19 171 ALA A O 1
ATOM 1300 N N . HIS A 1 172 ? -3.673 -14.108 -4.109 1.00 92.19 172 HIS A N 1
ATOM 1301 C CA . HIS A 1 172 ? -3.275 -15.208 -3.226 1.00 92.19 172 HIS A CA 1
ATOM 1302 C C . HIS A 1 172 ? -2.074 -14.829 -2.359 1.00 92.19 172 HIS A C 1
ATOM 1304 O O . HIS A 1 172 ? -2.140 -14.981 -1.138 1.00 92.19 172 HIS A O 1
ATOM 1310 N N . LEU A 1 173 ? -1.034 -14.258 -2.972 1.00 94.75 173 LEU A N 1
ATOM 1311 C CA . LEU A 1 173 ? 0.149 -13.787 -2.257 1.00 94.75 173 LEU A CA 1
ATOM 1312 C C . LEU A 1 173 ? -0.203 -12.723 -1.209 1.00 94.75 173 LEU A C 1
ATOM 1314 O O . LEU A 1 173 ? 0.310 -12.754 -0.093 1.00 94.75 173 LEU A O 1
ATOM 1318 N N . LEU A 1 174 ? -1.094 -11.785 -1.538 1.00 93.75 174 LEU A N 1
ATOM 1319 C CA . LEU A 1 174 ? -1.521 -10.750 -0.600 1.00 93.75 174 LEU A CA 1
ATOM 1320 C C . LEU A 1 174 ? -2.264 -11.341 0.607 1.00 93.75 174 LEU A C 1
ATOM 1322 O O . LEU A 1 174 ? -1.975 -10.984 1.749 1.00 93.75 174 LEU A O 1
ATOM 1326 N N . VAL A 1 175 ? -3.200 -12.263 0.367 1.00 92.12 175 VAL A N 1
ATOM 1327 C CA . VAL A 1 175 ? -3.930 -12.964 1.435 1.00 92.12 175 VAL A CA 1
ATOM 1328 C C . VAL A 1 175 ? -2.972 -13.744 2.330 1.00 92.12 175 VAL A C 1
ATOM 1330 O O . VAL A 1 175 ? -3.122 -13.711 3.551 1.00 92.12 175 VAL A O 1
ATOM 1333 N N . GLU A 1 176 ? -1.995 -14.429 1.741 1.00 93.94 176 GLU A N 1
ATOM 1334 C CA . GLU A 1 176 ? -0.965 -15.161 2.474 1.00 93.94 176 GLU A CA 1
ATOM 1335 C C . GLU A 1 176 ? -0.117 -14.223 3.339 1.00 93.94 176 GLU A C 1
ATOM 1337 O O . GLU A 1 176 ? -0.003 -14.448 4.544 1.00 93.94 176 GLU A O 1
ATOM 1342 N N . LYS A 1 177 ? 0.391 -13.120 2.771 1.00 93.81 177 LYS A N 1
ATOM 1343 C CA . LYS A 1 177 ? 1.157 -12.110 3.516 1.00 93.81 177 LYS A CA 1
ATOM 1344 C C . LYS A 1 177 ? 0.381 -11.562 4.716 1.00 93.81 177 LYS A C 1
ATOM 1346 O O . LYS A 1 177 ? 0.952 -11.432 5.794 1.00 93.81 177 LYS A O 1
ATOM 1351 N N . ILE A 1 178 ? -0.915 -11.276 4.558 1.00 90.81 178 ILE A N 1
ATOM 1352 C CA . ILE A 1 178 ? -1.749 -10.780 5.665 1.00 90.81 178 ILE A CA 1
ATOM 1353 C C . ILE A 1 178 ? -1.962 -11.875 6.716 1.00 90.81 178 ILE A C 1
ATOM 1355 O O . ILE A 1 178 ? -1.860 -11.598 7.904 1.00 90.81 178 ILE A O 1
ATOM 1359 N N . LYS A 1 179 ? -2.247 -13.119 6.307 1.00 91.56 179 LYS A N 1
ATOM 1360 C CA . LYS A 1 179 ? -2.453 -14.240 7.244 1.00 91.56 179 LYS A CA 1
ATOM 1361 C C . LYS A 1 179 ? -1.197 -14.580 8.047 1.00 91.56 179 LYS A C 1
ATOM 1363 O O . LYS A 1 179 ? -1.321 -14.986 9.198 1.00 91.56 179 LYS A O 1
ATOM 1368 N N . ASN A 1 180 ? -0.023 -14.413 7.446 1.00 93.19 180 ASN A N 1
ATOM 1369 C CA . ASN A 1 180 ? 1.263 -14.687 8.081 1.00 93.19 180 ASN A CA 1
ATOM 1370 C C . ASN A 1 180 ? 1.752 -13.525 8.963 1.00 93.19 180 ASN A C 1
ATOM 1372 O O . ASN A 1 180 ? 2.725 -13.687 9.698 1.00 93.19 180 ASN A O 1
ATOM 1376 N N . ASN A 1 181 ? 1.095 -12.362 8.921 1.00 92.00 181 ASN A N 1
ATOM 1377 C CA . ASN A 1 181 ? 1.421 -11.232 9.780 1.00 92.00 181 ASN A CA 1
ATOM 1378 C C . ASN A 1 181 ? 0.613 -11.296 11.087 1.00 92.00 181 ASN A C 1
ATOM 1380 O O . ASN A 1 181 ? -0.599 -11.092 11.097 1.00 92.00 181 ASN A O 1
ATOM 1384 N N . VAL A 1 182 ? 1.304 -11.523 12.208 1.00 92.44 182 VAL A N 1
ATOM 1385 C CA . VAL A 1 182 ? 0.694 -11.640 13.547 1.00 92.44 182 VAL A CA 1
ATOM 1386 C C . VAL A 1 182 ? -0.007 -10.364 14.031 1.00 92.44 182 VAL A C 1
ATOM 1388 O O . VAL A 1 182 ? -0.858 -10.437 14.915 1.00 92.44 182 VAL A O 1
ATOM 1391 N N . TRP A 1 183 ? 0.316 -9.208 13.448 1.00 90.94 183 TRP A N 1
ATOM 1392 C CA . TRP A 1 183 ? -0.262 -7.909 13.804 1.00 90.94 183 TRP A CA 1
ATOM 1393 C C . TRP A 1 183 ? -1.528 -7.572 13.011 1.00 90.94 183 TRP A C 1
ATOM 1395 O O . TRP A 1 183 ? -2.206 -6.598 13.330 1.00 90.94 183 TRP A O 1
ATOM 1405 N N . MET A 1 184 ? -1.869 -8.372 11.995 1.00 91.62 184 MET A N 1
ATOM 1406 C CA . MET A 1 184 ? -2.992 -8.118 11.097 1.00 91.62 184 MET A CA 1
ATOM 1407 C C . MET A 1 184 ? -4.057 -9.205 11.218 1.00 91.62 184 MET A C 1
ATOM 1409 O O . MET A 1 184 ? -3.806 -10.395 11.042 1.00 91.62 184 MET A O 1
ATOM 1413 N N . ASN A 1 185 ? -5.305 -8.805 11.437 1.00 88.81 185 ASN A N 1
ATOM 1414 C CA . ASN A 1 185 ? -6.434 -9.717 11.437 1.00 88.81 185 ASN A CA 1
ATOM 1415 C C . ASN A 1 185 ? -7.213 -9.620 10.125 1.00 88.81 185 ASN A C 1
ATOM 1417 O O . ASN A 1 185 ? -8.087 -8.767 9.955 1.00 88.81 185 ASN A O 1
ATOM 1421 N N . ILE A 1 186 ? -6.979 -10.577 9.222 1.00 84.94 186 ILE A N 1
ATOM 1422 C CA . ILE A 1 186 ? -7.650 -10.620 7.914 1.00 84.94 186 ILE A CA 1
ATOM 1423 C C . ILE A 1 186 ? -9.187 -10.599 8.000 1.00 84.94 186 ILE A C 1
ATOM 1425 O O . ILE A 1 186 ? -9.841 -10.153 7.059 1.00 84.94 186 ILE A O 1
ATOM 1429 N N . ARG A 1 187 ? -9.785 -11.053 9.111 1.00 85.75 187 ARG A N 1
ATOM 1430 C CA . ARG A 1 187 ? -11.245 -11.090 9.288 1.00 85.75 187 ARG A CA 1
ATOM 1431 C C . ARG A 1 187 ? -11.815 -9.860 9.988 1.00 85.75 187 ARG A C 1
ATOM 1433 O O . ARG A 1 187 ? -12.954 -9.516 9.704 1.00 85.75 187 ARG A O 1
ATOM 1440 N N . LYS A 1 188 ? -11.068 -9.239 10.903 1.00 85.81 188 LYS A N 1
ATOM 1441 C CA . LYS A 1 188 ? -11.576 -8.156 11.765 1.00 85.81 188 LYS A CA 1
ATOM 1442 C C . LYS A 1 188 ? -11.124 -6.765 11.343 1.00 85.81 188 LYS A C 1
ATOM 1444 O O . LYS A 1 188 ? -11.863 -5.811 11.551 1.00 85.81 188 LYS A O 1
ATOM 1449 N N . ASP A 1 189 ? -9.924 -6.637 10.791 1.00 89.00 189 ASP A N 1
ATOM 1450 C CA . ASP A 1 189 ? -9.367 -5.322 10.494 1.00 89.00 189 ASP A CA 1
ATOM 1451 C C . ASP A 1 189 ? -9.892 -4.800 9.163 1.00 89.00 189 ASP A C 1
ATOM 1453 O O . ASP A 1 189 ? -9.974 -5.544 8.186 1.00 89.00 189 ASP A O 1
ATOM 1457 N N . TRP A 1 190 ? -10.238 -3.519 9.103 1.00 92.56 190 TRP A N 1
ATOM 1458 C CA . TRP A 1 190 ? -10.632 -2.879 7.854 1.00 92.56 190 TRP A CA 1
ATOM 1459 C C . TRP A 1 190 ? -9.422 -2.660 6.961 1.00 92.56 190 TRP A C 1
ATOM 1461 O O . TRP A 1 190 ? -8.346 -2.270 7.428 1.00 92.56 190 TRP A O 1
ATOM 1471 N N . LYS A 1 191 ? -9.606 -2.933 5.671 1.00 92.69 191 LYS A N 1
ATOM 1472 C CA . LYS A 1 191 ? -8.529 -2.946 4.692 1.00 92.69 191 LYS A CA 1
ATOM 1473 C C . LYS A 1 191 ? -8.923 -2.229 3.412 1.00 92.69 191 LYS A C 1
ATOM 1475 O O . LYS A 1 191 ? -10.055 -2.337 2.955 1.00 92.69 191 LYS A O 1
ATOM 1480 N N . ILE A 1 192 ? -7.977 -1.511 2.824 1.00 92.88 192 ILE A N 1
ATOM 1481 C CA . ILE A 1 192 ? -8.097 -1.005 1.460 1.00 92.88 192 ILE A CA 1
ATOM 1482 C C . ILE A 1 192 ? -7.080 -1.733 0.600 1.00 92.88 192 ILE A C 1
ATOM 1484 O O . ILE A 1 192 ? -5.895 -1.774 0.925 1.00 92.88 192 ILE A O 1
ATOM 1488 N N . VAL A 1 193 ? -7.563 -2.296 -0.505 1.00 93.69 193 VAL A N 1
ATOM 1489 C CA . VAL A 1 193 ? -6.727 -2.930 -1.520 1.00 93.69 193 VAL A CA 1
ATOM 1490 C C . VAL A 1 193 ? -6.910 -2.155 -2.814 1.00 93.69 193 VAL A C 1
ATOM 1492 O O . VAL A 1 193 ? -7.998 -2.113 -3.385 1.00 93.69 193 VAL A O 1
ATOM 1495 N N . THR A 1 194 ? -5.833 -1.529 -3.265 1.00 91.56 194 THR A N 1
ATOM 1496 C CA . THR A 1 194 ? -5.782 -0.864 -4.569 1.00 91.56 194 THR A CA 1
ATOM 1497 C C . THR A 1 194 ? -5.375 -1.867 -5.646 1.00 91.56 194 THR A C 1
ATOM 1499 O O . THR A 1 194 ? -4.514 -2.718 -5.416 1.00 91.56 194 THR A O 1
ATOM 1502 N N . MET A 1 195 ? -5.996 -1.778 -6.821 1.00 92.56 195 MET A N 1
ATOM 1503 C CA . MET A 1 195 ? -5.670 -2.611 -7.978 1.00 92.56 195 MET A CA 1
ATOM 1504 C C . MET A 1 195 ? -5.469 -1.706 -9.192 1.00 92.56 195 MET A C 1
ATOM 1506 O O . MET A 1 195 ? -6.443 -1.204 -9.751 1.00 92.56 195 MET A O 1
ATOM 1510 N N . LEU A 1 196 ? -4.210 -1.486 -9.578 1.00 88.38 196 LEU A N 1
ATOM 1511 C CA . LEU A 1 196 ? -3.851 -0.705 -10.767 1.00 88.38 196 LEU A CA 1
ATOM 1512 C C . LEU A 1 196 ? -3.166 -1.620 -11.782 1.00 88.38 196 LEU A C 1
ATOM 1514 O O . LEU A 1 196 ? -1.995 -1.956 -11.643 1.00 88.38 196 LEU A O 1
ATOM 1518 N N . VAL A 1 197 ? -3.924 -2.070 -12.774 1.00 85.69 197 VAL A N 1
ATOM 1519 C CA . VAL A 1 197 ? -3.457 -2.964 -13.836 1.00 85.69 197 VAL A CA 1
ATOM 1520 C C . VAL A 1 197 ? -4.219 -2.652 -15.115 1.00 85.69 197 VAL A C 1
ATOM 1522 O O . VAL A 1 197 ? -5.376 -2.233 -15.061 1.00 85.69 197 VAL A O 1
ATOM 1525 N N . GLY A 1 198 ? -3.580 -2.861 -16.260 1.00 76.75 198 GLY A N 1
ATOM 1526 C CA . GLY A 1 198 ? -4.236 -2.785 -17.566 1.00 76.75 198 GLY A CA 1
ATOM 1527 C C . GLY A 1 198 ? -3.384 -2.124 -18.637 1.00 76.75 198 GLY A C 1
ATOM 1528 O O . GLY A 1 198 ? -3.643 -2.317 -19.820 1.00 76.75 198 GLY A O 1
ATOM 1529 N N . THR A 1 199 ? -2.335 -1.389 -18.257 1.00 76.81 199 THR A N 1
ATOM 1530 C CA . THR A 1 199 ? -1.438 -0.755 -19.236 1.00 76.81 199 THR A CA 1
ATOM 1531 C C . THR A 1 199 ? -0.759 -1.805 -20.118 1.00 76.81 199 THR A C 1
ATOM 1533 O O . THR A 1 199 ? -0.763 -1.686 -21.341 1.00 76.81 199 THR A O 1
ATOM 1536 N N . ASN A 1 200 ? -0.291 -2.901 -19.516 1.00 79.50 200 ASN A N 1
ATOM 1537 C CA . ASN A 1 200 ? 0.318 -4.020 -20.235 1.00 79.50 200 ASN A CA 1
ATOM 1538 C C . ASN A 1 200 ? -0.684 -4.818 -21.085 1.00 79.50 200 ASN A C 1
ATOM 1540 O O . ASN A 1 200 ? -0.309 -5.324 -22.142 1.00 79.50 200 ASN A O 1
ATOM 1544 N N . ASP A 1 201 ? -1.940 -4.932 -20.643 1.00 78.31 201 ASP A N 1
ATOM 1545 C CA . ASP A 1 201 ? -3.012 -5.572 -21.412 1.00 78.31 201 ASP A CA 1
ATOM 1546 C C . ASP A 1 201 ? -3.339 -4.753 -22.671 1.00 78.31 201 ASP A C 1
ATOM 1548 O O . ASP A 1 201 ? -3.425 -5.304 -23.766 1.00 78.31 201 ASP A O 1
ATOM 1552 N N . LEU A 1 202 ? -3.426 -3.423 -22.540 1.00 76.56 202 LEU A N 1
ATOM 1553 C CA . LEU A 1 202 ? -3.652 -2.503 -23.659 1.00 76.56 202 LEU A CA 1
ATOM 1554 C C . LEU A 1 202 ? -2.500 -2.509 -24.667 1.00 76.56 202 LEU A C 1
ATOM 1556 O O . LEU A 1 202 ? -2.749 -2.526 -25.869 1.00 76.56 202 LEU A O 1
ATOM 1560 N N . CYS A 1 203 ? -1.247 -2.536 -24.203 1.00 72.44 203 CYS A N 1
ATOM 1561 C CA . CYS A 1 203 ? -0.087 -2.608 -25.095 1.00 72.44 203 CYS A CA 1
ATOM 1562 C C . CYS A 1 203 ? -0.081 -3.881 -25.954 1.00 72.44 203 CYS A C 1
ATOM 1564 O O . CYS A 1 203 ? 0.391 -3.848 -27.085 1.00 72.44 203 CYS A O 1
ATOM 1566 N N . LYS A 1 204 ? -0.624 -4.989 -25.435 1.00 70.44 204 LYS A N 1
ATOM 1567 C CA . LYS A 1 204 ? -0.680 -6.287 -26.129 1.00 70.44 204 LYS A CA 1
ATOM 1568 C C . LYS A 1 204 ? -1.994 -6.524 -26.869 1.00 70.44 204 LYS A C 1
ATOM 1570 O O . LYS A 1 204 ? -2.113 -7.493 -27.613 1.00 70.44 204 LYS A O 1
ATOM 1575 N N . PHE A 1 205 ? -2.967 -5.629 -26.715 1.00 69.31 205 PHE A N 1
ATOM 1576 C CA . PHE A 1 205 ? -4.308 -5.768 -27.280 1.00 69.31 205 PHE A CA 1
ATOM 1577 C C . PHE A 1 205 ? -4.304 -5.946 -28.807 1.00 69.31 205 PHE A C 1
ATOM 1579 O O . PHE A 1 205 ? -5.091 -6.718 -29.348 1.00 69.31 205 PHE A O 1
ATOM 1586 N N . CYS A 1 206 ? -3.394 -5.267 -29.511 1.00 62.31 206 CYS A N 1
ATOM 1587 C CA . CYS A 1 206 ? -3.306 -5.337 -30.972 1.00 62.31 206 CYS A CA 1
ATOM 1588 C C . CYS A 1 206 ? -2.606 -6.594 -31.508 1.00 62.31 206 CYS A C 1
ATOM 1590 O O . CYS A 1 206 ? -2.709 -6.882 -32.700 1.00 62.31 206 CYS A O 1
ATOM 1592 N N . GLU A 1 207 ? -1.910 -7.339 -30.652 1.00 64.31 207 GLU A N 1
ATOM 1593 C CA . GLU A 1 207 ? -1.262 -8.608 -31.003 1.00 64.31 207 GLU A CA 1
ATOM 1594 C C . GLU A 1 207 ? -2.218 -9.799 -30.830 1.00 64.31 207 GLU A C 1
ATOM 1596 O O . GLU A 1 207 ? -1.931 -10.917 -31.268 1.00 64.31 207 GLU A O 1
ATOM 1601 N N . ASP A 1 208 ? -3.380 -9.559 -30.218 1.00 58.69 208 ASP A N 1
ATOM 1602 C CA . ASP A 1 208 ? -4.368 -10.583 -29.933 1.00 58.69 208 ASP A CA 1
ATOM 1603 C C . ASP A 1 208 ? -5.161 -10.936 -31.201 1.00 58.69 208 ASP A C 1
ATOM 1605 O O . ASP A 1 208 ? -5.791 -10.087 -31.841 1.00 58.69 208 ASP A O 1
ATOM 1609 N N . LYS A 1 209 ? -5.161 -12.220 -31.584 1.00 57.12 209 LYS A N 1
ATOM 1610 C CA . LYS A 1 209 ? -5.712 -12.699 -32.874 1.00 57.12 209 LYS A CA 1
ATOM 1611 C C . LYS A 1 209 ? -7.218 -12.446 -33.049 1.00 57.12 209 LYS A C 1
ATOM 1613 O O . LYS A 1 209 ? -7.735 -12.581 -34.156 1.00 57.12 209 LYS A O 1
ATOM 1618 N N . VAL A 1 210 ? -7.917 -12.075 -31.976 1.00 60.12 210 VAL A N 1
ATOM 1619 C CA . VAL A 1 210 ? -9.356 -11.764 -31.947 1.00 60.12 210 VAL A CA 1
ATOM 1620 C C . VAL A 1 210 ? -9.625 -10.247 -32.076 1.00 60.12 210 VAL A C 1
ATOM 1622 O O . VAL A 1 210 ? -10.731 -9.852 -32.431 1.00 60.12 210 VAL A O 1
ATOM 1625 N N . GLY A 1 211 ? -8.618 -9.384 -31.867 1.00 50.22 211 GLY A N 1
ATOM 1626 C CA . GLY A 1 211 ? -8.725 -7.911 -31.843 1.00 50.22 211 GLY A CA 1
ATOM 1627 C C . GLY A 1 211 ? -8.434 -7.192 -33.171 1.00 50.22 211 GLY A C 1
ATOM 1628 O O . GLY A 1 211 ? -8.374 -5.961 -33.219 1.00 50.22 211 GLY A O 1
ATOM 1629 N N . VAL A 1 212 ? -8.277 -7.939 -34.270 1.00 49.75 212 VAL A N 1
ATOM 1630 C CA . VAL A 1 212 ? -7.780 -7.456 -35.579 1.00 49.75 212 VAL A CA 1
ATOM 1631 C C . VAL A 1 212 ? -8.620 -6.319 -36.195 1.00 49.75 212 VAL A C 1
ATOM 1633 O O . VAL A 1 212 ? -8.129 -5.592 -37.057 1.00 49.75 212 VAL A O 1
ATOM 1636 N N . LEU A 1 213 ? -9.867 -6.119 -35.761 1.00 50.19 213 LEU A N 1
ATOM 1637 C CA . LEU A 1 213 ? -10.758 -5.103 -36.334 1.00 50.19 213 LEU A CA 1
ATOM 1638 C C . LEU A 1 213 ? -10.526 -3.679 -35.799 1.00 50.19 213 LEU A C 1
ATOM 1640 O O . LEU A 1 213 ? -10.825 -2.730 -36.517 1.00 50.19 213 LEU A O 1
ATOM 1644 N N . ILE A 1 214 ? -9.968 -3.502 -34.593 1.00 52.22 214 ILE A N 1
ATOM 1645 C CA . ILE A 1 214 ? -9.824 -2.166 -33.974 1.00 52.22 214 ILE A CA 1
ATOM 1646 C C . ILE A 1 214 ? -8.445 -1.547 -34.264 1.00 52.22 214 ILE A C 1
ATOM 1648 O O . ILE A 1 214 ? -8.343 -0.346 -34.503 1.00 52.22 214 ILE A O 1
ATOM 1652 N N . CYS A 1 215 ? -7.380 -2.350 -34.329 1.00 54.16 215 CYS A N 1
ATOM 1653 C CA . CYS A 1 215 ? -6.013 -1.829 -34.455 1.00 54.16 215 CYS A CA 1
ATOM 1654 C C . CYS A 1 215 ? -5.551 -1.513 -35.889 1.00 54.16 215 CYS A C 1
ATOM 1656 O O . CYS A 1 215 ? -4.480 -0.938 -36.064 1.00 54.16 215 CYS A O 1
ATOM 1658 N N . ARG A 1 216 ? -6.343 -1.818 -36.930 1.00 49.69 216 ARG A N 1
ATOM 1659 C CA . ARG A 1 216 ? -5.961 -1.542 -38.333 1.00 49.69 216 ARG A CA 1
ATOM 1660 C C . ARG A 1 216 ? -5.876 -0.051 -38.699 1.00 49.69 216 ARG A C 1
ATOM 1662 O O . ARG A 1 216 ? -5.263 0.259 -39.713 1.00 49.69 216 ARG A O 1
ATOM 1669 N N . ASN A 1 217 ? -6.420 0.858 -37.882 1.00 46.22 217 ASN A N 1
ATOM 1670 C CA . ASN A 1 217 ? -6.356 2.311 -38.117 1.00 46.22 217 ASN A CA 1
ATOM 1671 C C . ASN A 1 217 ? -5.454 3.080 -37.138 1.00 46.22 217 ASN A C 1
ATOM 1673 O O . ASN A 1 217 ? -5.330 4.296 -37.261 1.00 46.22 217 ASN A O 1
ATOM 1677 N N . ALA A 1 218 ? -4.782 2.406 -36.202 1.00 47.84 218 ALA A N 1
ATOM 1678 C CA . ALA A 1 218 ? -3.817 3.040 -35.303 1.00 47.84 218 ALA A CA 1
ATOM 1679 C C . ALA A 1 218 ? -2.401 3.019 -35.910 1.00 47.84 218 ALA A C 1
ATOM 1681 O O . ALA A 1 218 ? -1.447 2.560 -35.290 1.00 47.84 218 ALA A O 1
ATOM 1682 N N . SER A 1 219 ? -2.250 3.492 -37.151 1.00 39.84 219 SER A N 1
ATOM 1683 C CA . SER A 1 219 ? -0.926 3.841 -37.671 1.00 39.84 219 SER A CA 1
ATOM 1684 C C . SER A 1 219 ? -0.545 5.190 -37.072 1.00 39.84 219 SER A C 1
ATOM 1686 O O . SER A 1 219 ? -0.954 6.243 -37.558 1.00 39.84 219 SER A O 1
ATOM 1688 N N . VAL A 1 220 ? 0.227 5.158 -35.989 1.00 44.84 220 VAL A N 1
ATOM 1689 C CA . VAL A 1 220 ? 1.043 6.308 -35.604 1.00 44.84 220 VAL A CA 1
ATOM 1690 C C . VAL A 1 220 ? 2.110 6.430 -36.690 1.00 44.84 220 VAL A C 1
ATOM 1692 O O . VAL A 1 220 ? 3.054 5.643 -36.729 1.00 44.84 220 VAL A O 1
ATOM 1695 N N . ARG A 1 221 ? 1.928 7.368 -37.627 1.00 32.53 221 ARG A N 1
ATOM 1696 C CA . ARG A 1 221 ? 3.065 7.878 -38.400 1.00 32.53 221 ARG A CA 1
ATOM 1697 C C . ARG A 1 221 ? 3.965 8.611 -37.413 1.00 32.53 221 ARG A C 1
ATOM 1699 O O . ARG A 1 221 ? 3.513 9.573 -36.794 1.00 32.53 221 ARG A O 1
ATOM 1706 N N . ALA A 1 222 ? 5.177 8.090 -37.246 1.00 35.34 222 ALA A N 1
ATOM 1707 C CA . ALA A 1 222 ? 6.298 8.842 -36.701 1.00 35.34 222 ALA A CA 1
ATOM 1708 C C . ALA A 1 222 ? 6.660 10.002 -37.639 1.00 35.34 222 ALA A C 1
ATOM 1710 O O . ALA A 1 222 ? 6.446 9.847 -38.867 1.00 35.34 222 ALA A O 1
#

pLDDT: mean 72.2, std 24.26, range [23.55, 97.5]